Protein 6UBD (pdb70)

Solvent-accessible surface area: 11658 Å² total; per-residue (Å²): 225,187,101,151,63,84,41,28,0,111,68,76,28,3,0,2,0,4,44,69,1,0,65,88,3,71,99,37,3,4,0,8,0,24,38,27,3,44,12,91,19,118,86,0,66,85,23,32,63,0,2,6,0,7,1,9,12,149,27,21,140,110,2,47,109,40,33,111,75,5,100,134,44,152,66,54,25,41,8,0,2,2,0,6,22,5,38,49,79,31,74,51,100,3,0,74,23,88,24,119,54,0,27,72,25,0,39,75,36,0,4,54,14,2,145,121,42,4,8,0,0,0,0,5,1,25,153,10,78,85,9,84,26,0,88,91,0,66,128,66,163,28,103,88,46,6,48,0,0,2,2,2,0,14,12,30,75,45,111,12,0,61,34,0,2,66,46,2,65,101,49,15,108,57,40,0,0,0,2,17,0,0,1,0,79,34,147,98,148,88,66,23,1,93,80,42,123,56,0,55,104,8,0,28,54,0,0,56,35,0,41,90,27,144,42,0,41,0,0,0,1,0,28,28,180,62,11,42,104,33,1,48,3,37,67,135,122,44,52,23,9,111,0,0,79,18,0,42,90,2,3,38,116,101,52,106,262

Secondary structure (DSSP, 8-state):
-PPPPPSSGGG--EEEESSTTHHHHGGG-SEEE-SSSS---GGGTTSEE-EE----SSS-HHHHHHHHHHHT--S--SEEE--B-TTS-STTTS----HHHHHHHIIIIIHHHHHTTPEEE--B-TTGGG--HHHHHHTS--SS--SBEEEEEEESSHHHHHHHHHHHHHHH-S-EEEEEEEEEETTTTSEE---HHHHHHHHHHHHHHHHH-TTEEEEEEE--SSSTTTS-SB-TTSSBPHHHHHHHHHHHTT---

Sequence (257 aa):
EFAQHPLTPNGRKAGSAGDTALAFWKDHLSWWHDWTPAPSSPKGAGLVPVSMLWGGGNNGQKDAQRLQQFEHLNSTPAYVMGFNEPDCSGADVSADIDVNTGVSLWNSLIAPMGQKGAALGSPAMCRQKDESWLKQFNQQQLTKSWDFTSIHIFKSDMTGVQADIDYYWNTYQKPLWVTEFACVFDQNNFTPCTDDQNQINQWISDIVDLFEANEHVLAYAYTDGLGLGSVWPPVNSDGSLSQSGQAYLNAISKYHSSR

Foldseek 3Di:
DDDAADLQAPPAQEEAADCLCLLVQQVLHQEYEDLAQFDDDPSNPRHQYAGELAADLPQAPVNVVRVVVLVPDPDAGQEYEYYEACVDHDRVPGHVDALVSRQVCCQVRPVVSVVVHHQYEYYEHPCQLNDDRVVVNVPDDHVDDHQEYEYEEAEADVVSVVSSVCSCCVRPVHAYEDNEYAHFPCVPVGHADDDLVSLLVRLLVVLVVLVPDPRYSHYHYYQDPPRDDQCHQAHPVSHGHSNVVSNSVNSVVVVDD

Structure (mmCIF, N/CA/C/O backbone):
data_6UBD
#
_entry.id   6UBD
#
_cell.length_a   67.345
_cell.length_b   74.088
_cell.length_c   50.811
_cell.angle_alpha   90.000
_cell.angle_beta   90.000
_cell.angle_gamma   90.000
#
_symmetry.space_group_name_H-M   'P 21 21 2'
#
loop_
_entity.id
_entity.type
_entity.pdbx_description
1 polymer 'Glyco_hydro_cc domain-containing protein'
2 water water
#
loop_
_atom_site.group_PDB
_atom_site.id
_atom_site.type_symbol
_atom_site.label_atom_id
_atom_site.label_alt_id
_atom_site.label_comp_id
_atom_site.label_asym_id
_atom_site.label_entity_id
_atom_site.label_seq_id
_atom_site.pdbx_PDB_ins_code
_atom_site.Cartn_x
_atom_site.Cartn_y
_atom_site.Cartn_z
_atom_site.occupancy
_atom_site.B_iso_or_equiv
_atom_site.auth_seq_id
_atom_site.auth_comp_id
_atom_site.auth_asym_id
_atom_site.auth_atom_id
_atom_site.pdbx_PDB_model_num
ATOM 1 N N . GLU A 1 22 ? 25.296 30.861 15.945 1.00 17.46 0 GLU A N 1
ATOM 2 C CA . GLU A 1 22 ? 26.515 31.104 16.771 1.00 17.31 0 GLU A CA 1
ATOM 3 C C . GLU A 1 22 ? 26.531 30.077 17.903 1.00 12.95 0 GLU A C 1
ATOM 4 O O . GLU A 1 22 ? 25.633 30.081 18.723 1.00 13.05 0 GLU A O 1
ATOM 10 N N . PHE A 1 23 ? 27.507 29.161 17.961 1.00 14.45 1 PHE A N 1
ATOM 11 C CA . PHE A 1 23 ? 27.612 28.121 19.005 1.00 13.26 1 PHE A CA 1
ATOM 12 C C . PHE A 1 23 ? 28.092 28.718 20.334 1.00 12.54 1 PHE A C 1
ATOM 13 O O . PHE A 1 23 ? 29.045 29.520 20.375 1.00 17.00 1 PHE A O 1
ATOM 21 N N . ALA A 1 24 ? 27.467 28.271 21.420 1.00 12.43 2 ALA A N 1
ATOM 22 C CA . ALA A 1 24 ? 27.861 28.549 22.804 1.00 13.81 2 ALA A CA 1
ATOM 23 C C . ALA A 1 24 ? 29.121 27.721 23.151 1.00 17.07 2 ALA A C 1
ATOM 24 O O . ALA A 1 24 ? 29.212 26.507 22.820 1.00 17.64 2 ALA A O 1
ATOM 26 N N . GLN A 1 25 ? 30.113 28.377 23.728 1.00 14.51 3 GLN A N 1
ATOM 27 C CA . GLN A 1 25 ? 31.384 27.743 24.161 1.00 15.23 3 GLN A CA 1
ATOM 28 C C . GLN A 1 25 ? 31.148 27.097 25.519 1.00 12.58 3 GLN A C 1
ATOM 29 O O . GLN A 1 25 ? 30.305 27.562 26.288 1.00 17.73 3 GLN A O 1
ATOM 35 N N . HIS A 1 26 ? 31.882 26.035 25.798 1.00 10.02 4 HIS A N 1
ATOM 36 C CA . HIS A 1 26 ? 31.884 25.383 27.113 1.00 11.29 4 HIS A CA 1
ATOM 37 C C . HIS A 1 26 ? 32.655 26.256 28.101 1.00 9.67 4 HIS A C 1
ATOM 38 O O . HIS A 1 26 ? 33.744 26.754 27.764 1.00 12.40 4 HIS A O 1
ATOM 45 N N . PRO A 1 27 ? 32.178 26.420 29.321 1.00 10.94 5 PRO A N 1
ATOM 46 C CA . PRO A 1 27 ? 32.970 27.080 30.336 1.00 10.72 5 PRO A CA 1
ATOM 47 C C . PRO A 1 27 ? 34.192 26.180 30.641 1.00 9.72 5 PRO A C 1
ATOM 48 O O . PRO A 1 27 ? 34.099 24.957 30.640 1.00 11.54 5 PRO A O 1
ATOM 52 N N . LEU A 1 28 ? 35.337 26.772 30.928 1.00 9.29 6 LEU A N 1
ATOM 53 C CA . LEU A 1 28 ? 36.566 25.957 31.172 1.00 9.80 6 LEU A CA 1
ATOM 54 C C . LEU A 1 28 ? 36.623 25.464 32.617 1.00 8.83 6 LEU A C 1
ATOM 55 O O . LEU A 1 28 ? 37.443 24.556 32.859 1.00 12.03 6 LEU A O 1
ATOM 60 N N . THR A 1 29 ? 35.778 25.931 33.521 1.00 9.26 7 THR A N 1
ATOM 61 C CA . THR A 1 29 ? 35.461 25.202 34.771 1.00 9.72 7 THR A CA 1
ATOM 62 C C . THR A 1 29 ? 34.195 24.386 34.546 1.00 8.89 7 THR A C 1
ATOM 63 O O . THR A 1 29 ? 33.162 24.985 34.194 1.00 12.99 7 THR A O 1
ATOM 67 N N . PRO A 1 30 ? 34.185 23.030 34.685 1.00 8.11 8 PRO A N 1
ATOM 68 C CA . PRO A 1 30 ? 32.948 22.277 34.473 1.00 9.47 8 PRO A CA 1
ATOM 69 C C . PRO A 1 30 ? 31.894 22.664 35.512 1.00 9.25 8 PRO A C 1
ATOM 70 O O . PRO A 1 30 ? 32.110 22.609 36.742 1.00 9.81 8 PRO A O 1
ATOM 74 N N . ASN A 1 31 ? 30.687 22.951 35.012 1.00 9.38 9 ASN A N 1
ATOM 75 C CA . ASN A 1 31 ? 29.455 23.201 35.792 1.00 10.39 9 ASN A CA 1
ATOM 76 C C . ASN A 1 31 ? 29.723 23.880 37.159 1.00 10.63 9 ASN A C 1
ATOM 77 O O . ASN A 1 31 ? 29.261 23.368 38.206 1.00 11.86 9 ASN A O 1
ATOM 82 N N . GLY A 1 32 ? 30.437 24.999 37.175 1.00 10.06 10 GLY A N 1
ATOM 83 C CA . GLY A 1 32 ? 30.571 25.851 38.366 1.00 9.91 10 GLY A CA 1
ATOM 84 C C . GLY A 1 32 ? 31.462 25.326 39.478 1.00 9.97 10 GLY A C 1
ATOM 85 O O . GLY A 1 32 ? 31.467 25.980 40.557 1.00 12.23 10 GLY A O 1
ATOM 86 N N . ARG A 1 33 ? 32.200 24.226 39.309 1.00 9.55 11 ARG A N 1
ATOM 87 C CA . ARG A 1 33 ? 33.074 23.718 40.405 1.00 8.85 11 ARG A CA 1
ATOM 88 C C . ARG A 1 33 ? 34.392 23.262 39.803 1.00 7.82 11 ARG A C 1
ATOM 89 O O . ARG A 1 33 ? 34.374 22.473 38.814 1.00 7.72 11 ARG A O 1
ATOM 97 N N . LYS A 1 34 ? 35.511 23.596 40.421 1.00 7.99 12 LYS A N 1
ATOM 98 C CA . LYS A 1 34 ? 36.834 23.089 40.034 1.00 7.53 12 LYS A CA 1
ATOM 99 C C . LYS A 1 34 ? 36.957 21.596 40.327 1.00 8.03 12 LYS A C 1
ATOM 100 O O . LYS A 1 34 ? 37.725 20.920 39.636 1.00 8.15 12 LYS A O 1
ATOM 106 N N . ALA A 1 35 ? 36.361 21.095 41.435 1.00 7.98 13 ALA A N 1
ATOM 107 C CA . ALA A 1 35 ? 36.751 19.762 41.964 1.00 8.73 13 ALA A CA 1
ATOM 108 C C . ALA A 1 35 ? 36.272 18.588 41.088 1.00 7.10 13 ALA A C 1
ATOM 109 O O . ALA A 1 35 ? 35.071 18.486 40.790 1.00 8.78 13 ALA A O 1
ATOM 111 N N . GLY A 1 36 ? 37.201 17.656 40.869 1.00 7.36 14 GLY A N 1
ATOM 112 C CA . GLY A 1 36 ? 36.903 16.412 40.151 1.00 7.63 14 GLY A CA 1
ATOM 113 C C . GLY A 1 36 ? 37.660 15.201 40.683 1.00 6.75 14 GLY A C 1
ATOM 114 O O . GLY A 1 36 ? 38.343 15.311 41.738 1.00 7.50 14 GLY A O 1
ATOM 115 N N . SER A 1 37 ? 37.529 14.042 40.050 1.00 7.91 15 SER A N 1
ATOM 116 C CA . SER A 1 37 ? 38.196 12.775 40.383 1.00 8.80 15 SER A CA 1
ATOM 117 C C . SER A 1 37 ? 38.918 12.244 39.137 1.00 8.20 15 SER A C 1
ATOM 118 O O . SER A 1 37 ? 38.346 12.314 38.023 1.00 9.11 15 SER A O 1
ATOM 121 N N . ALA A 1 38 ? 40.103 11.714 39.316 1.00 8.30 16 ALA A N 1
ATOM 122 C CA . ALA A 1 38 ? 40.903 10.943 38.360 1.00 7.40 16 ALA A CA 1
ATOM 123 C C . ALA A 1 38 ? 40.845 9.483 38.718 1.00 7.75 16 ALA A C 1
ATOM 124 O O . ALA A 1 38 ? 41.488 9.089 39.734 1.00 8.76 16 ALA A O 1
ATOM 126 N N . GLY A 1 39 ? 39.965 8.697 38.082 1.00 7.93 17 GLY A N 1
ATOM 127 C CA . GLY A 1 39 ? 39.556 7.345 38.521 1.00 8.45 17 GLY A CA 1
ATOM 128 C C . GLY A 1 39 ? 38.196 7.378 39.257 1.00 7.79 17 GLY A C 1
ATOM 129 O O . GLY A 1 39 ? 37.602 8.469 39.372 1.00 7.85 17 GLY A O 1
ATOM 130 N N . ASP A 1 40 ? 37.712 6.202 39.642 1.00 7.17 18 ASP A N 1
ATOM 131 C CA . ASP A 1 40 ? 36.349 6.094 40.178 1.00 8.70 18 ASP A CA 1
ATOM 132 C C . ASP A 1 40 ? 36.274 5.320 41.505 1.00 8.82 18 ASP A C 1
ATOM 133 O O . ASP A 1 40 ? 35.172 5.095 41.968 1.00 9.18 18 ASP A O 1
ATOM 138 N N . THR A 1 41 ? 37.388 4.919 42.101 1.00 9.48 19 THR A N 1
ATOM 139 C CA . THR A 1 41 ? 37.243 4.097 43.345 1.00 10.40 19 THR A CA 1
ATOM 140 C C . THR A 1 41 ? 36.512 4.835 44.498 1.00 9.97 19 THR A C 1
ATOM 141 O O . THR A 1 41 ? 35.759 4.150 45.205 1.00 8.82 19 THR A O 1
ATOM 145 N N . ALA A 1 42 ? 36.690 6.160 44.586 1.00 9.18 20 ALA A N 1
ATOM 146 C CA . ALA A 1 42 ? 36.097 6.959 45.703 1.00 9.44 20 ALA A CA 1
ATOM 147 C C . ALA A 1 42 ? 34.936 7.814 45.194 1.00 8.80 20 ALA A C 1
ATOM 148 O O . ALA A 1 42 ? 34.414 8.658 45.923 1.00 8.69 20 ALA A O 1
ATOM 150 N N . LEU A 1 43 ? 34.508 7.608 43.936 1.00 8.98 21 LEU A N 1
ATOM 151 C CA . LEU A 1 43 ? 33.552 8.535 43.299 1.00 9.36 21 LEU A CA 1
ATOM 152 C C . LEU A 1 43 ? 32.212 8.593 44.042 1.00 9.49 21 LEU A C 1
ATOM 153 O O . LEU A 1 43 ? 31.632 9.696 44.091 1.00 10.85 21 LEU A O 1
ATOM 158 N N . ALA A 1 44 ? 31.716 7.463 44.557 1.00 9.47 22 ALA A N 1
ATOM 159 C CA . ALA A 1 44 ? 30.421 7.491 45.278 1.00 10.35 22 ALA A CA 1
ATOM 160 C C . ALA A 1 44 ? 30.525 8.415 46.491 1.00 9.72 22 ALA A C 1
ATOM 161 O O . ALA A 1 44 ? 29.547 9.130 46.837 1.00 12.71 22 ALA A O 1
ATOM 163 N N . PHE A 1 45 ? 31.617 8.373 47.216 1.00 7.98 23 PHE A N 1
ATOM 164 C CA . PHE A 1 45 ? 31.788 9.154 48.472 1.00 8.55 23 PHE A CA 1
ATOM 165 C C . PHE A 1 45 ? 31.929 10.661 48.154 1.00 8.43 23 PHE A C 1
ATOM 166 O O . PHE A 1 45 ? 31.458 11.498 48.956 1.00 10.71 23 PHE A O 1
ATOM 174 N N . TRP A 1 46 ? 32.533 11.014 47.008 1.00 8.55 24 TRP A N 1
ATOM 175 C CA . TRP A 1 46 ? 32.862 12.425 46.719 1.00 7.59 24 TRP A CA 1
ATOM 176 C C . TRP A 1 46 ? 31.788 13.153 45.854 1.00 7.12 24 TRP A C 1
ATOM 177 O O . TRP A 1 46 ? 31.806 14.395 45.797 1.00 8.30 24 TRP A O 1
ATOM 188 N N . LYS A 1 47 ? 30.907 12.382 45.154 1.00 8.76 25 LYS A N 1
ATOM 189 C CA . LYS A 1 47 ? 30.068 12.853 44.051 1.00 10.30 25 LYS A CA 1
ATOM 190 C C . LYS A 1 47 ? 29.394 14.219 44.291 1.00 9.25 25 LYS A C 1
ATOM 191 O O . LYS A 1 47 ? 29.330 15.084 43.391 1.00 9.48 25 LYS A O 1
ATOM 197 N N . ASP A 1 48 ? 28.784 14.345 45.474 1.00 8.72 26 ASP A N 1
ATOM 198 C CA . ASP A 1 48 ? 27.910 15.527 45.729 1.00 9.63 26 ASP A CA 1
ATOM 199 C C . ASP A 1 48 ? 28.715 16.851 45.812 1.00 8.61 26 ASP A C 1
ATOM 200 O O . ASP A 1 48 ? 28.128 17.921 45.713 1.00 9.49 26 ASP A O 1
ATOM 205 N N . HIS A 1 49 ? 30.039 16.774 45.875 1.00 9.04 27 HIS A N 1
ATOM 206 C CA . HIS A 1 49 ? 30.909 17.983 45.980 1.00 8.49 27 HIS A CA 1
ATOM 207 C C . HIS A 1 49 ? 31.774 18.167 44.723 1.00 8.33 27 HIS A C 1
ATOM 208 O O . HIS A 1 49 ? 32.614 19.113 44.700 1.00 11.37 27 HIS A O 1
ATOM 215 N N . LEU A 1 50 ? 31.629 17.277 43.728 1.00 8.58 28 LEU A N 1
ATOM 216 C CA . LEU A 1 50 ? 32.366 17.346 42.449 1.00 8.08 28 LEU A CA 1
ATOM 217 C C . LEU A 1 50 ? 31.503 17.953 41.386 1.00 7.80 28 LEU A C 1
ATOM 218 O O . LEU A 1 50 ? 30.237 17.913 41.470 1.00 8.42 28 LEU A O 1
ATOM 223 N N . SER A 1 51 ? 32.136 18.354 40.267 1.00 8.41 29 SER A N 1
ATOM 224 C CA . SER A 1 51 ? 31.394 18.625 38.999 1.00 7.41 29 SER A CA 1
ATOM 225 C C . SER A 1 51 ? 31.728 17.595 37.898 1.00 7.33 29 SER A C 1
ATOM 226 O O . SER A 1 51 ? 30.947 17.523 36.897 1.00 7.49 29 SER A O 1
ATOM 229 N N . TRP A 1 52 ? 32.876 16.927 37.965 1.00 8.51 30 TRP A N 1
ATOM 230 C CA . TRP A 1 52 ? 33.405 16.184 36.801 1.00 8.05 30 TRP A CA 1
ATOM 231 C C . TRP A 1 52 ? 34.255 15.025 37.193 1.00 7.61 30 TRP A C 1
ATOM 232 O O . TRP A 1 52 ? 34.767 14.961 38.365 1.00 8.65 30 TRP A O 1
ATOM 243 N N . TRP A 1 53 ? 34.531 14.078 36.326 1.00 7.05 31 TRP A N 1
ATOM 244 C CA . TRP A 1 53 ? 35.582 13.034 36.526 1.00 7.86 31 TRP A CA 1
ATOM 245 C C . TRP A 1 53 ? 36.146 12.575 35.179 1.00 7.86 31 TRP A C 1
ATOM 246 O O . TRP A 1 53 ? 35.470 12.763 34.138 1.00 8.46 31 TRP A O 1
ATOM 257 N N . HIS A 1 54 ? 37.284 11.944 35.211 1.00 7.27 32 HIS A N 1
ATOM 258 C CA . HIS A 1 54 ? 37.829 11.173 34.086 1.00 7.14 32 HIS A CA 1
ATOM 259 C C . HIS A 1 54 ? 38.307 9.809 34.561 1.00 6.79 32 HIS A C 1
ATOM 260 O O . HIS A 1 54 ? 38.461 9.640 35.793 1.00 7.68 32 HIS A O 1
ATOM 267 N N . ASP A 1 55 ? 38.548 8.859 33.669 1.00 7.66 33 ASP A N 1
ATOM 268 C CA . ASP A 1 55 ? 39.078 7.529 34.030 1.00 7.86 33 ASP A CA 1
ATOM 269 C C . ASP A 1 55 ? 40.083 7.058 32.982 1.00 8.70 33 ASP A C 1
ATOM 270 O O . ASP A 1 55 ? 40.255 5.855 32.868 1.00 8.98 33 ASP A O 1
ATOM 275 N N . TRP A 1 56 ? 40.783 8.004 32.358 1.00 7.69 34 TRP A N 1
ATOM 276 C CA . TRP A 1 56 ? 41.803 7.702 31.318 1.00 7.90 34 TRP A CA 1
ATOM 277 C C . TRP A 1 56 ? 41.221 7.050 30.031 1.00 8.91 34 TRP A C 1
ATOM 278 O O . TRP A 1 56 ? 42.015 6.713 29.140 1.00 7.96 34 TRP A O 1
ATOM 289 N N . THR A 1 57 ? 39.904 6.832 29.948 1.00 9.04 35 THR A N 1
ATOM 290 C CA . THR A 1 57 ? 39.267 6.185 28.774 1.00 9.34 35 THR A CA 1
ATOM 291 C C . THR A 1 57 ? 38.512 7.192 27.904 1.00 7.40 35 THR A C 1
ATOM 292 O O . THR A 1 57 ? 38.288 8.343 28.272 1.00 7.89 35 THR A O 1
ATOM 296 N N . PRO A 1 58 ? 38.124 6.816 26.654 1.00 7.37 36 PRO A N 1
ATOM 297 C CA . PRO A 1 58 ? 37.328 7.691 25.789 1.00 8.79 36 PRO A CA 1
ATOM 298 C C . PRO A 1 58 ? 35.929 8.050 26.292 1.00 7.97 36 PRO A C 1
ATOM 299 O O . PRO A 1 58 ? 35.368 9.016 25.796 1.00 8.63 36 PRO A O 1
ATOM 303 N N . ALA A 1 59 ? 35.400 7.242 27.231 1.00 8.39 37 ALA A N 1
ATOM 304 C CA . ALA A 1 59 ? 33.988 7.356 27.660 1.00 8.02 37 ALA A CA 1
ATOM 305 C C . ALA A 1 59 ? 33.862 6.929 29.125 1.00 7.45 37 ALA A C 1
ATOM 306 O O . ALA A 1 59 ? 33.451 5.803 29.421 1.00 9.06 37 ALA A O 1
ATOM 308 N N . PRO A 1 60 ? 34.186 7.798 30.116 1.00 8.82 38 PRO A N 1
ATOM 309 C CA . PRO A 1 60 ? 34.077 7.420 31.526 1.00 8.32 38 PRO A CA 1
ATOM 310 C C . PRO A 1 60 ? 32.659 6.924 31.795 1.00 10.21 38 PRO A C 1
ATOM 311 O O . PRO A 1 60 ? 31.732 7.636 31.494 1.00 12.64 38 PRO A O 1
ATOM 315 N N . SER A 1 61 ? 32.538 5.705 32.362 1.00 15.97 39 SER A N 1
ATOM 316 C CA . SER A 1 61 ? 31.136 5.186 32.485 1.00 24.44 39 SER A CA 1
ATOM 317 C C . SER A 1 61 ? 30.823 4.545 33.832 1.00 22.07 39 SER A C 1
ATOM 318 O O . SER A 1 61 ? 29.721 3.891 33.919 1.00 21.97 39 SER A O 1
ATOM 321 N N . SER A 1 62 ? 31.624 4.745 34.882 1.00 11.94 40 SER A N 1
ATOM 322 C CA . SER A 1 62 ? 31.182 4.237 36.212 1.00 11.55 40 SER A CA 1
ATOM 323 C C . SER A 1 62 ? 29.775 4.765 36.517 1.00 10.66 40 SER A C 1
ATOM 324 O O . SER A 1 62 ? 29.535 5.985 36.433 1.00 10.78 40 SER A O 1
ATOM 327 N N . PRO A 1 63 ? 28.841 3.916 36.969 1.00 11.51 41 PRO A N 1
ATOM 328 C CA . PRO A 1 63 ? 27.532 4.416 37.373 1.00 11.98 41 PRO A CA 1
ATOM 329 C C . PRO A 1 63 ? 27.592 5.329 38.601 1.00 9.91 41 PRO A C 1
ATOM 330 O O . PRO A 1 63 ? 26.643 6.084 38.822 1.00 12.71 41 PRO A O 1
ATOM 334 N N . LYS A 1 64 ? 28.688 5.319 39.353 1.00 9.72 42 LYS A N 1
ATOM 335 C CA . LYS A 1 64 ? 28.890 6.213 40.509 1.00 10.73 42 LYS A CA 1
ATOM 336 C C . LYS A 1 64 ? 28.966 7.692 40.091 1.00 9.46 42 LYS A C 1
ATOM 337 O O . LYS A 1 64 ? 28.723 8.582 40.877 1.00 11.64 42 LYS A O 1
ATOM 343 N N . GLY A 1 65 ? 29.311 7.955 38.826 1.00 9.83 43 GLY A N 1
ATOM 344 C CA . GLY A 1 65 ? 29.476 9.334 38.301 1.00 10.28 43 GLY A CA 1
ATOM 345 C C . GLY A 1 65 ? 28.207 9.961 37.721 1.00 10.00 43 GLY A C 1
ATOM 346 O O . GLY A 1 65 ? 28.266 11.086 37.207 1.00 10.63 43 GLY A O 1
ATOM 347 N N . ALA A 1 66 ? 27.089 9.242 37.662 1.00 11.97 44 ALA A N 1
ATOM 348 C CA . ALA A 1 66 ? 25.891 9.637 36.890 1.00 12.83 44 ALA A CA 1
ATOM 349 C C . ALA A 1 66 ? 25.509 11.071 37.263 1.00 12.14 44 ALA A C 1
ATOM 350 O O . ALA A 1 66 ? 25.213 11.324 38.410 1.00 16.54 44 ALA A O 1
ATOM 352 N N . GLY A 1 67 ? 25.439 11.954 36.284 1.00 10.18 45 GLY A N 1
ATOM 353 C CA . GLY A 1 67 ? 25.097 13.372 36.507 1.00 10.69 45 GLY A CA 1
ATOM 354 C C . GLY A 1 67 ? 26.290 14.293 36.457 1.00 9.08 45 GLY A C 1
ATOM 355 O O . GLY A 1 67 ? 26.119 15.497 36.134 1.00 9.36 45 GLY A O 1
ATOM 356 N N . LEU A 1 68 ? 27.472 13.787 36.796 1.00 9.47 46 LEU A N 1
ATOM 357 C CA . LEU A 1 68 ? 28.693 14.629 36.691 1.00 8.29 46 LEU A CA 1
ATOM 358 C C . LEU A 1 68 ? 29.079 14.743 35.201 1.00 8.69 46 LEU A C 1
ATOM 359 O O . LEU A 1 68 ? 28.616 13.966 34.331 1.00 9.60 46 LEU A O 1
ATOM 364 N N . VAL A 1 69 ? 29.954 15.692 34.881 1.00 8.48 47 VAL A N 1
ATOM 365 C CA . VAL A 1 69 ? 30.534 15.840 33.518 1.00 8.04 47 VAL A CA 1
ATOM 366 C C . VAL A 1 69 ? 31.586 14.763 33.276 1.00 6.92 47 VAL A C 1
ATOM 367 O O . VAL A 1 69 ? 32.591 14.741 34.024 1.00 8.05 47 VAL A O 1
ATOM 371 N N . PRO A 1 70 ? 31.378 13.811 32.360 1.00 7.03 48 PRO A N 1
ATOM 372 C CA . PRO A 1 70 ? 32.386 12.804 32.067 1.00 7.20 48 PRO A CA 1
ATOM 373 C C . PRO A 1 70 ? 33.389 13.258 31.005 1.00 7.92 48 PRO A C 1
ATOM 374 O O . PRO A 1 70 ? 33.017 13.436 29.837 1.00 11.17 48 PRO A O 1
ATOM 378 N N . VAL A 1 71 ? 34.614 13.509 31.394 1.00 7.37 49 VAL A N 1
ATOM 379 C CA . VAL A 1 71 ? 35.607 14.110 30.497 1.00 7.40 49 VAL A CA 1
ATOM 380 C C . VAL A 1 71 ? 36.340 12.965 29.766 1.00 6.77 49 VAL A C 1
ATOM 381 O O . VAL A 1 71 ? 36.890 12.026 30.377 1.00 7.91 49 VAL A O 1
ATOM 385 N N . SER A 1 72 ? 36.354 13.036 28.408 1.00 7.34 50 SER A N 1
ATOM 386 C CA . SER A 1 72 ? 36.968 12.003 27.550 1.00 7.64 50 SER A CA 1
ATOM 387 C C . SER A 1 72 ? 38.494 12.162 27.503 1.00 7.79 50 SER A C 1
ATOM 388 O O . SER A 1 72 ? 38.994 13.287 27.662 1.00 7.77 50 SER A O 1
ATOM 391 N N . MET A 1 73 ? 39.178 11.075 27.219 1.00 7.60 51 MET A N 1
ATOM 392 C CA . MET A 1 73 ? 40.646 11.107 26.966 1.00 8.00 51 MET A CA 1
ATOM 393 C C . MET A 1 73 ? 40.968 10.228 25.752 1.00 8.96 51 MET A C 1
ATOM 394 O O . MET A 1 73 ? 40.396 9.149 25.638 1.00 9.26 51 MET A O 1
ATOM 399 N N . LEU A 1 74 ? 41.931 10.659 24.934 1.00 7.15 52 LEU A N 1
ATOM 400 C CA . LEU A 1 74 ? 42.701 9.716 24.070 1.00 8.75 52 LEU A CA 1
ATOM 401 C C . LEU A 1 74 ? 44.080 9.480 24.736 1.00 7.98 52 LEU A C 1
ATOM 402 O O . LEU A 1 74 ? 44.918 10.351 24.723 1.00 8.33 52 LEU A O 1
ATOM 407 N N . TRP A 1 75 ? 44.249 8.317 25.363 1.00 7.33 53 TRP A N 1
ATOM 408 C CA . TRP A 1 75 ? 45.392 8.075 26.238 1.00 7.93 53 TRP A CA 1
ATOM 409 C C . TRP A 1 75 ? 46.724 8.073 25.456 1.00 7.37 53 TRP A C 1
ATOM 410 O O . TRP A 1 75 ? 47.748 8.632 25.958 1.00 7.49 53 TRP A O 1
ATOM 421 N N . GLY A 1 76 ? 46.767 7.380 24.310 1.00 7.65 54 GLY A N 1
ATOM 422 C CA . GLY A 1 76 ? 48.009 7.235 23.566 1.00 7.35 54 GLY A CA 1
ATOM 423 C C . GLY A 1 76 ? 47.772 6.887 22.119 1.00 7.10 54 GLY A C 1
ATOM 424 O O . GLY A 1 76 ? 46.705 7.162 21.552 1.00 8.21 54 GLY A O 1
ATOM 425 N N . GLY A 1 77 ? 48.809 6.246 21.511 1.00 8.00 55 GLY A N 1
ATOM 426 C CA . GLY A 1 77 ? 48.797 5.861 20.091 1.00 9.31 55 GLY A CA 1
ATOM 427 C C . GLY A 1 77 ? 48.521 4.399 19.806 1.00 9.06 55 GLY A C 1
ATOM 428 O O . GLY A 1 77 ? 48.588 4.046 18.620 1.00 10.92 55 GLY A O 1
ATOM 429 N N . GLY A 1 78 ? 48.199 3.597 20.812 1.00 8.73 56 GLY A N 1
ATOM 430 C CA . GLY A 1 78 ? 47.778 2.223 20.600 1.00 8.86 56 GLY A CA 1
ATOM 431 C C . GLY A 1 78 ? 48.901 1.241 20.273 1.00 8.92 56 GLY A C 1
ATOM 432 O O . GLY A 1 78 ? 48.571 0.096 19.955 1.00 9.27 56 GLY A O 1
ATOM 433 N N . ASN A 1 79 ? 50.158 1.576 20.528 1.00 9.52 57 ASN A N 1
ATOM 434 C CA . ASN A 1 79 ? 51.312 0.660 20.340 1.00 9.52 57 ASN A CA 1
ATOM 435 C C . ASN A 1 79 ? 52.129 0.485 21.619 1.00 8.89 57 ASN A C 1
ATOM 436 O O . ASN A 1 79 ? 53.250 -0.041 21.539 1.00 9.66 57 ASN A O 1
ATOM 441 N N . ASN A 1 80 ? 51.639 0.946 22.778 1.00 8.57 58 ASN A N 1
ATOM 442 C CA . ASN A 1 80 ? 52.341 0.772 24.079 1.00 8.29 58 ASN A CA 1
ATOM 443 C C . ASN A 1 80 ? 51.408 0.176 25.120 1.00 8.56 58 ASN A C 1
ATOM 444 O O . ASN A 1 80 ? 51.452 0.619 26.289 1.00 9.85 58 ASN A O 1
ATOM 449 N N . GLY A 1 81 ? 50.666 -0.852 24.798 1.00 8.70 59 GLY A N 1
ATOM 450 C CA . GLY A 1 81 ? 49.957 -1.651 25.802 1.00 8.64 59 GLY A CA 1
ATOM 451 C C . GLY A 1 81 ? 48.601 -2.209 25.353 1.00 7.33 59 GLY A C 1
ATOM 452 O O . GLY A 1 81 ? 47.983 -1.691 24.418 1.00 7.86 59 GLY A O 1
ATOM 453 N N . GLN A 1 82 ? 48.189 -3.294 26.028 1.00 8.41 60 GLN A N 1
ATOM 454 C CA . GLN A 1 82 ? 46.852 -3.912 25.747 1.00 8.91 60 GLN A CA 1
ATOM 455 C C . GLN A 1 82 ? 45.741 -2.873 25.830 1.00 8.32 60 GLN A C 1
ATOM 456 O O . GLN A 1 82 ? 44.871 -2.785 24.935 1.00 9.14 60 GLN A O 1
ATOM 462 N N . LYS A 1 83 ? 45.663 -2.190 26.972 1.00 7.87 61 LYS A N 1
ATOM 463 C CA . LYS A 1 83 ? 44.605 -1.159 27.188 1.00 8.94 61 LYS A CA 1
ATOM 464 C C . LYS A 1 83 ? 44.808 0.032 26.250 1.00 8.94 61 LYS A C 1
ATOM 465 O O . LYS A 1 83 ? 43.813 0.619 25.760 1.00 8.97 61 LYS A O 1
ATOM 471 N N . ASP A 1 84 ? 46.058 0.392 25.943 1.00 8.71 62 ASP A N 1
ATOM 472 C CA . ASP A 1 84 ? 46.346 1.498 24.968 1.00 8.25 62 ASP A CA 1
ATOM 473 C C . ASP A 1 84 ? 45.629 1.184 23.639 1.00 7.23 62 ASP A C 1
ATOM 474 O O . ASP A 1 84 ? 44.896 2.027 23.100 1.00 8.02 62 ASP A O 1
ATOM 479 N N . ALA A 1 85 ? 45.890 -0.025 23.115 1.00 8.56 63 ALA A N 1
ATOM 480 C CA . ALA A 1 85 ? 45.253 -0.410 21.840 1.00 9.37 63 ALA A CA 1
ATOM 481 C C . ALA A 1 85 ? 43.712 -0.445 21.925 1.00 8.52 63 ALA A C 1
ATOM 482 O O . ALA A 1 85 ? 43.026 0.012 21.006 1.00 8.82 63 ALA A O 1
ATOM 484 N N . GLN A 1 86 ? 43.171 -0.970 23.006 1.00 8.60 64 GLN A N 1
ATOM 485 C CA . GLN A 1 86 ? 41.684 -1.026 23.194 1.00 8.40 64 GLN A CA 1
ATOM 486 C C . GLN A 1 86 ? 41.124 0.419 23.201 1.00 8.27 64 GLN A C 1
ATOM 487 O O . GLN A 1 86 ? 40.090 0.703 22.575 1.00 9.98 64 GLN A O 1
ATOM 493 N N . ARG A 1 87 ? 41.792 1.327 23.912 1.00 8.44 65 ARG A N 1
ATOM 494 C CA . ARG A 1 87 ? 41.307 2.734 24.037 1.00 8.72 65 ARG A CA 1
ATOM 495 C C . ARG A 1 87 ? 41.395 3.461 22.714 1.00 8.62 65 ARG A C 1
ATOM 496 O O . ARG A 1 87 ? 40.492 4.246 22.387 1.00 9.01 65 ARG A O 1
ATOM 504 N N . LEU A 1 88 ? 42.461 3.234 21.948 1.00 9.47 66 LEU A N 1
ATOM 505 C CA . LEU A 1 88 ? 42.484 3.888 20.612 1.00 8.28 66 LEU A CA 1
ATOM 506 C C . LEU A 1 88 ? 41.282 3.417 19.745 1.00 9.06 66 LEU A C 1
ATOM 507 O O . LEU A 1 88 ? 40.640 4.251 19.073 1.00 9.18 66 LEU A O 1
ATOM 512 N N . GLN A 1 89 ? 41.047 2.103 19.693 1.00 9.11 67 GLN A N 1
ATOM 513 C CA . GLN A 1 89 ? 39.923 1.556 18.907 1.00 10.88 67 GLN A CA 1
ATOM 514 C C . GLN A 1 89 ? 38.602 2.163 19.412 1.00 11.40 67 GLN A C 1
ATOM 515 O O . GLN A 1 89 ? 37.785 2.598 18.558 1.00 12.24 67 GLN A O 1
ATOM 521 N N . GLN A 1 90 ? 38.362 2.203 20.738 1.00 9.86 68 GLN A N 1
ATOM 522 C CA . GLN A 1 90 ? 37.118 2.799 21.297 1.00 11.36 68 GLN A CA 1
ATOM 523 C C . GLN A 1 90 ? 36.999 4.276 20.905 1.00 11.22 68 GLN A C 1
ATOM 524 O O . GLN A 1 90 ? 35.908 4.698 20.540 1.00 13.06 68 GLN A O 1
ATOM 530 N N . PHE A 1 91 ? 38.090 5.046 20.930 1.00 8.77 69 PHE A N 1
ATOM 531 C CA . PHE A 1 91 ? 38.086 6.494 20.543 1.00 8.95 69 PHE A CA 1
ATOM 532 C C . PHE A 1 91 ? 37.706 6.665 19.072 1.00 9.13 69 PHE A C 1
ATOM 533 O O . PHE A 1 91 ? 36.852 7.537 18.764 1.00 11.28 69 PHE A O 1
ATOM 541 N N . GLU A 1 92 ? 38.276 5.826 18.211 1.00 9.61 70 GLU A N 1
ATOM 542 C CA . GLU A 1 92 ? 37.940 5.834 16.786 1.00 12.02 70 GLU A CA 1
ATOM 543 C C . GLU A 1 92 ? 36.452 5.522 16.542 1.00 13.19 70 GLU A C 1
ATOM 544 O O . GLU A 1 92 ? 35.908 6.018 15.499 1.00 17.90 70 GLU A O 1
ATOM 550 N N . HIS A 1 93 ? 35.818 4.702 17.407 1.00 14.50 71 HIS A N 1
ATOM 551 C CA . HIS A 1 93 ? 34.412 4.246 17.235 1.00 17.30 71 HIS A CA 1
ATOM 552 C C . HIS A 1 93 ? 33.420 5.182 17.955 1.00 15.44 71 HIS A C 1
ATOM 553 O O . HIS A 1 93 ? 32.213 4.889 17.861 1.00 17.92 71 HIS A O 1
ATOM 560 N N . LEU A 1 94 ? 33.857 6.278 18.581 1.00 14.54 72 LEU A N 1
ATOM 561 C CA . LEU A 1 94 ? 32.882 7.143 19.310 1.00 14.80 72 LEU A CA 1
ATOM 562 C C . LEU A 1 94 ? 31.793 7.611 18.340 1.00 16.53 72 LEU A C 1
ATOM 563 O O . LEU A 1 94 ? 32.112 8.039 17.228 1.00 17.35 72 LEU A O 1
ATOM 568 N N . ASN A 1 95 ? 30.524 7.506 18.720 1.00 15.42 73 ASN A N 1
ATOM 569 C CA . ASN A 1 95 ? 29.466 7.871 17.772 1.00 20.86 73 ASN A CA 1
ATOM 570 C C . ASN A 1 95 ? 29.070 9.317 18.053 1.00 20.45 73 ASN A C 1
ATOM 571 O O . ASN A 1 95 ? 28.042 9.680 17.554 1.00 14.94 73 ASN A O 1
ATOM 576 N N . SER A 1 96 ? 29.881 10.113 18.745 1.00 17.24 74 SER A N 1
ATOM 577 C CA . SER A 1 96 ? 29.382 11.321 19.435 1.00 13.43 74 SER A CA 1
ATOM 578 C C . SER A 1 96 ? 30.518 12.267 19.741 1.00 13.00 74 SER A C 1
ATOM 579 O O . SER A 1 96 ? 31.656 11.814 19.910 1.00 23.44 74 SER A O 1
ATOM 582 N N . THR A 1 97 ? 30.165 13.504 20.078 1.00 10.34 75 THR A N 1
ATOM 583 C CA . THR A 1 97 ? 31.117 14.543 20.460 1.00 9.22 75 THR A CA 1
ATOM 584 C C . THR A 1 97 ? 31.000 14.835 21.955 1.00 8.76 75 THR A C 1
ATOM 585 O O . THR A 1 97 ? 29.937 15.258 22.416 1.00 10.68 75 THR A O 1
ATOM 589 N N . PRO A 1 98 ? 32.068 14.642 22.792 1.00 8.69 76 PRO A N 1
ATOM 590 C CA . PRO A 1 98 ? 32.045 15.005 24.194 1.00 10.35 76 PRO A CA 1
ATOM 591 C C . PRO A 1 98 ? 32.085 16.530 24.348 1.00 10.45 76 PRO A C 1
ATOM 592 O O . PRO A 1 98 ? 32.523 17.260 23.451 1.00 11.05 76 PRO A O 1
ATOM 596 N N . ALA A 1 99 ? 31.671 16.998 25.538 1.00 9.62 77 ALA A N 1
ATOM 597 C CA . ALA A 1 99 ? 31.848 18.422 25.884 1.00 9.32 77 ALA A CA 1
ATOM 598 C C . ALA A 1 99 ? 33.340 18.754 26.111 1.00 10.19 77 ALA A C 1
ATOM 599 O O . ALA A 1 99 ? 33.751 19.879 25.746 1.00 8.82 77 ALA A O 1
ATOM 601 N N . TYR A 1 100 ? 34.129 17.810 26.672 1.00 9.30 78 TYR A N 1
ATOM 602 C CA . TYR A 1 100 ? 35.544 18.050 27.000 1.00 8.72 78 TYR A CA 1
ATOM 603 C C . TYR A 1 100 ? 36.354 16.805 26.612 1.00 7.80 78 TYR A C 1
ATOM 604 O O . TYR A 1 100 ? 35.932 15.687 26.966 1.00 7.90 78 TYR A O 1
ATOM 613 N N . VAL A 1 101 ? 37.518 17.016 25.960 1.00 7.62 79 VAL A N 1
ATOM 614 C CA . VAL A 1 101 ? 38.393 15.879 25.581 1.00 8.26 79 VAL A CA 1
ATOM 615 C C . VAL A 1 101 ? 39.835 16.273 25.884 1.00 7.11 79 VAL A C 1
ATOM 616 O O . VAL A 1 101 ? 40.269 17.356 25.444 1.00 9.43 79 VAL A O 1
ATOM 620 N N . MET A 1 102 ? 40.552 15.368 26.543 1.00 7.11 80 MET A N 1
ATOM 621 C CA . MET A 1 102 ? 41.971 15.554 26.824 1.00 7.46 80 MET A CA 1
ATOM 622 C C . MET A 1 102 ? 42.844 14.699 25.879 1.00 8.31 80 MET A C 1
ATOM 623 O O . MET A 1 102 ? 42.508 13.518 25.595 1.00 8.61 80 MET A O 1
ATOM 628 N N . GLY A 1 103 ? 44.043 15.219 25.574 1.00 6.72 81 GLY A N 1
ATOM 629 C CA . GLY A 1 103 ? 45.053 14.455 24.849 1.00 8.18 81 GLY A CA 1
ATOM 630 C C . GLY A 1 103 ? 45.903 13.530 25.707 1.00 7.23 81 GLY A C 1
ATOM 631 O O . GLY A 1 103 ? 45.488 13.141 26.862 1.00 8.80 81 GLY A O 1
ATOM 632 N N . PHE A 1 104 ? 47.054 13.146 25.183 1.00 7.97 82 PHE A N 1
ATOM 633 C CA . PHE A 1 104 ? 47.787 11.941 25.617 1.00 7.95 82 PHE A CA 1
ATOM 634 C C . PHE A 1 104 ? 48.218 12.032 27.106 1.00 7.40 82 PHE A C 1
ATOM 635 O O . PHE A 1 104 ? 48.621 13.108 27.565 1.00 7.51 82 PHE A O 1
ATOM 643 N N . ASN A 1 105 ? 48.238 10.830 27.709 1.00 7.32 83 ASN A N 1
ATOM 644 C CA . ASN A 1 105 ? 48.690 10.726 29.129 1.00 7.81 83 ASN A CA 1
ATOM 645 C C . ASN A 1 105 ? 50.202 10.452 29.209 1.00 8.74 83 ASN A C 1
ATOM 646 O O . ASN A 1 105 ? 50.581 9.298 29.017 1.00 8.21 83 ASN A O 1
ATOM 651 N N . GLU A 1 106 ? 50.989 11.482 29.511 1.00 8.69 84 GLU A N 1
ATOM 652 C CA . GLU A 1 106 ? 52.451 11.295 29.784 1.00 9.13 84 GLU A CA 1
ATOM 653 C C . GLU A 1 106 ? 53.162 10.657 28.573 1.00 7.85 84 GLU A C 1
ATOM 654 O O . GLU A 1 106 ? 53.850 9.651 28.691 1.00 7.77 84 GLU A O 1
ATOM 660 N N . PRO A 1 107 ? 53.111 11.305 27.380 1.00 9.37 85 PRO A N 1
ATOM 661 C CA . PRO A 1 107 ? 53.856 10.802 26.208 1.00 8.81 85 PRO A CA 1
ATOM 662 C C . PRO A 1 107 ? 55.364 10.818 26.461 1.00 8.30 85 PRO A C 1
ATOM 663 O O . PRO A 1 107 ? 56.091 10.111 25.717 1.00 8.78 85 PRO A O 1
ATOM 667 N N . ASP A 1 108 ? 55.858 11.643 27.401 1.00 7.84 86 ASP A N 1
ATOM 668 C CA . ASP A 1 108 ? 57.274 11.788 27.794 1.00 8.82 86 ASP A CA 1
ATOM 669 C C . ASP A 1 108 ? 57.736 10.750 28.827 1.00 8.16 86 ASP A C 1
ATOM 670 O O . ASP A 1 108 ? 58.903 10.854 29.246 1.00 9.30 86 ASP A O 1
ATOM 675 N N . CYS A 1 109 ? 56.939 9.742 29.137 1.00 7.77 87 CYS A N 1
ATOM 676 C CA . CYS A 1 109 ? 57.368 8.640 30.031 1.00 8.41 87 CYS A CA 1
ATOM 677 C C . CYS A 1 109 ? 57.033 7.275 29.364 1.00 7.51 87 CYS A C 1
ATOM 678 O O . CYS A 1 109 ? 56.238 7.204 28.401 1.00 8.80 87 CYS A O 1
ATOM 681 N N . SER A 1 110 ? 57.621 6.194 29.854 1.00 8.81 88 SER A N 1
ATOM 682 C CA . SER A 1 110 ? 57.565 4.836 29.289 1.00 8.84 88 SER A CA 1
ATOM 683 C C . SER A 1 110 ? 56.893 3.873 30.272 1.00 8.31 88 SER A C 1
ATOM 684 O O . SER A 1 110 ? 56.562 4.214 31.424 1.00 10.31 88 SER A O 1
ATOM 687 N N . GLY A 1 111 ? 56.659 2.672 29.779 1.00 9.05 89 GLY A N 1
ATOM 688 C CA . GLY A 1 111 ? 56.041 1.601 30.560 1.00 9.54 89 GLY A CA 1
ATOM 689 C C . GLY A 1 111 ? 54.704 1.202 29.927 1.00 9.49 89 GLY A C 1
ATOM 690 O O . GLY A 1 111 ? 53.826 2.075 29.731 1.00 9.22 89 GLY A O 1
ATOM 691 N N . ALA A 1 112 ? 54.579 -0.061 29.554 1.00 9.32 90 ALA A N 1
ATOM 692 C CA . ALA A 1 112 ? 53.362 -0.568 28.882 1.00 10.12 90 ALA A CA 1
ATOM 693 C C . ALA A 1 112 ? 52.133 -0.326 29.758 1.00 9.48 90 ALA A C 1
ATOM 694 O O . ALA A 1 112 ? 52.115 -0.693 30.948 1.00 10.37 90 ALA A O 1
ATOM 696 N N . ASP A 1 113 ? 51.130 0.350 29.177 1.00 9.36 91 ASP A N 1
ATOM 697 C CA . ASP A 1 113 ? 49.890 0.776 29.901 1.00 8.71 91 ASP A CA 1
ATOM 698 C C . ASP A 1 113 ? 50.139 1.668 31.140 1.00 10.73 91 ASP A C 1
ATOM 699 O O . ASP A 1 113 ? 49.212 1.805 31.954 1.00 11.19 91 ASP A O 1
ATOM 704 N N . VAL A 1 114 ? 51.325 2.245 31.250 1.00 9.89 92 VAL A N 1
ATOM 705 C CA . VAL A 1 114 ? 51.660 3.165 32.368 1.00 9.45 92 VAL A CA 1
ATOM 706 C C . VAL A 1 114 ? 51.640 4.621 31.884 1.00 9.16 92 VAL A C 1
ATOM 707 O O . VAL A 1 114 ? 50.928 5.457 32.406 1.00 9.65 92 VAL A O 1
ATOM 711 N N . SER A 1 115 ? 52.440 4.914 30.876 1.00 8.54 93 SER A N 1
ATOM 712 C CA . SER A 1 115 ? 52.577 6.244 30.225 1.00 8.27 93 SER A CA 1
ATOM 713 C C . SER A 1 115 ? 52.605 6.063 28.700 1.00 7.41 93 SER A C 1
ATOM 714 O O . SER A 1 115 ? 53.064 5.010 28.264 1.00 8.55 93 SER A O 1
ATOM 717 N N . ALA A 1 116 ? 52.116 7.061 27.953 1.00 7.31 94 ALA A N 1
ATOM 718 C CA . ALA A 1 116 ? 51.884 6.845 26.521 1.00 7.20 94 ALA A CA 1
ATOM 719 C C . ALA A 1 116 ? 53.171 6.546 25.717 1.00 7.71 94 ALA A C 1
ATOM 720 O O . ALA A 1 116 ? 53.058 5.789 24.690 1.00 8.59 94 ALA A O 1
ATOM 722 N N . ASP A 1 117 ? 54.348 7.080 26.049 1.00 7.22 95 ASP A N 1
ATOM 723 C CA . ASP A 1 117 ? 55.607 6.775 25.322 1.00 9.17 95 ASP A CA 1
ATOM 724 C C . ASP A 1 117 ? 55.487 6.949 23.784 1.00 8.45 95 ASP A C 1
ATOM 725 O O . ASP A 1 117 ? 55.745 5.977 23.029 1.00 8.34 95 ASP A O 1
ATOM 730 N N . ILE A 1 118 ? 55.155 8.186 23.377 1.00 8.84 96 ILE A N 1
ATOM 731 C CA . ILE A 1 118 ? 55.142 8.484 21.917 1.00 9.17 96 ILE A CA 1
ATOM 732 C C . ILE A 1 118 ? 55.963 9.746 21.676 1.00 8.57 96 ILE A C 1
ATOM 733 O O . ILE A 1 118 ? 55.908 10.699 22.520 1.00 9.54 96 ILE A O 1
ATOM 738 N N . ASP A 1 119 ? 56.582 9.825 20.490 1.00 7.71 97 ASP A N 1
ATOM 739 C CA . ASP A 1 119 ? 57.318 11.053 20.145 1.00 8.16 97 ASP A CA 1
ATOM 740 C C . ASP A 1 119 ? 56.370 12.175 19.686 1.00 9.23 97 ASP A C 1
ATOM 741 O O . ASP A 1 119 ? 55.179 11.945 19.442 1.00 9.69 97 ASP A O 1
ATOM 746 N N . VAL A 1 120 ? 56.931 13.369 19.544 1.00 8.49 98 VAL A N 1
ATOM 747 C CA . VAL A 1 120 ? 56.153 14.562 19.128 1.00 9.68 98 VAL A CA 1
ATOM 748 C C . VAL A 1 120 ? 55.546 14.353 17.756 1.00 8.51 98 VAL A C 1
ATOM 749 O O . VAL A 1 120 ? 54.346 14.652 17.532 1.00 8.36 98 VAL A O 1
ATOM 753 N N . ASN A 1 121 ? 56.306 13.782 16.787 1.00 8.79 99 ASN A N 1
ATOM 754 C CA . ASN A 1 121 ? 55.802 13.543 15.427 1.00 9.37 99 ASN A CA 1
ATOM 755 C C . ASN A 1 121 ? 54.547 12.653 15.489 1.00 8.95 99 ASN A C 1
ATOM 756 O O . ASN A 1 121 ? 53.537 12.938 14.798 1.00 9.92 99 ASN A O 1
ATOM 761 N N . THR A 1 122 ? 54.620 11.554 16.234 1.00 8.65 100 THR A N 1
ATOM 762 C CA . THR A 1 122 ? 53.477 10.638 16.369 1.00 8.73 100 THR A CA 1
ATOM 763 C C . THR A 1 122 ? 52.283 11.335 17.064 1.00 8.77 100 THR A C 1
ATOM 764 O O . THR A 1 122 ? 51.134 11.221 16.632 1.00 8.28 100 THR A O 1
ATOM 768 N N . GLY A 1 123 ? 52.568 12.131 18.096 1.00 8.57 101 GLY A N 1
ATOM 769 C CA . GLY A 1 123 ? 51.547 12.940 18.735 1.00 9.58 101 GLY A CA 1
ATOM 770 C C . GLY A 1 123 ? 50.800 13.902 17.830 1.00 10.34 101 GLY A C 1
ATOM 771 O O . GLY A 1 123 ? 49.591 14.041 17.923 1.00 10.86 101 GLY A O 1
ATOM 772 N N . VAL A 1 124 ? 51.565 14.600 17.001 1.00 7.95 102 VAL A N 1
ATOM 773 C CA . VAL A 1 124 ? 50.940 15.557 16.043 1.00 9.20 102 VAL A CA 1
ATOM 774 C C . VAL A 1 124 ? 49.962 14.840 15.082 1.00 9.88 102 VAL A C 1
ATOM 775 O O . VAL A 1 124 ? 48.809 15.308 14.892 1.00 10.22 102 VAL A O 1
ATOM 779 N N . SER A 1 125 ? 50.366 13.656 14.602 1.00 8.97 103 SER A N 1
ATOM 780 C CA . SER A 1 125 ? 49.518 12.916 13.644 1.00 8.82 103 SER A CA 1
ATOM 781 C C . SER A 1 125 ? 48.215 12.465 14.313 1.00 9.26 103 SER A C 1
ATOM 782 O O . SER A 1 125 ? 47.094 12.640 13.751 1.00 9.76 103 SER A O 1
ATOM 787 N N . LEU A 1 126 ? 48.307 11.968 15.554 1.00 8.97 104 LEU A N 1
ATOM 788 C CA . LEU A 1 126 ? 47.096 11.514 16.308 1.00 8.99 104 LEU A CA 1
ATOM 789 C C . LEU A 1 126 ? 46.233 12.713 16.661 1.00 9.87 104 LEU A C 1
ATOM 790 O O . LEU A 1 126 ? 44.983 12.633 16.558 1.00 10.90 104 LEU A O 1
ATOM 795 N N . TRP A 1 127 ? 46.838 13.800 17.091 1.00 9.13 105 TRP A N 1
ATOM 796 C CA . TRP A 1 127 ? 46.078 15.004 17.495 1.00 9.29 105 TRP A CA 1
ATOM 797 C C . TRP A 1 127 ? 45.295 15.509 16.277 1.00 9.18 105 TRP A C 1
ATOM 798 O O . TRP A 1 127 ? 44.048 15.722 16.368 1.00 7.96 105 TRP A O 1
ATOM 809 N N . ASN A 1 128 ? 45.957 15.710 15.128 1.00 9.30 106 ASN A N 1
ATOM 810 C CA . ASN A 1 128 ? 45.265 16.283 13.966 1.00 9.07 106 ASN A CA 1
ATOM 811 C C . ASN A 1 128 ? 44.228 15.291 13.435 1.00 9.84 106 ASN A C 1
ATOM 812 O O . ASN A 1 128 ? 43.165 15.730 12.894 1.00 8.82 106 ASN A O 1
ATOM 817 N N . SER A 1 129 ? 44.461 13.980 13.479 1.00 9.36 107 SER A N 1
ATOM 818 C CA . SER A 1 129 ? 43.512 13.005 12.849 1.00 9.17 107 SER A CA 1
ATOM 819 C C . SER A 1 129 ? 42.270 12.799 13.724 1.00 8.30 107 SER A C 1
ATOM 820 O O . SER A 1 129 ? 41.166 12.608 13.193 1.00 9.86 107 SER A O 1
ATOM 825 N N . LEU A 1 130 ? 42.446 12.726 15.078 1.00 8.17 108 LEU A N 1
ATOM 826 C CA . LEU A 1 130 ? 41.387 12.291 16.031 1.00 8.02 108 LEU A CA 1
ATOM 827 C C . LEU A 1 130 ? 40.913 13.369 17.025 1.00 8.65 108 LEU A C 1
ATOM 828 O O . LEU A 1 130 ? 39.705 13.341 17.354 1.00 9.05 108 LEU A O 1
ATOM 833 N N . ILE A 1 131 ? 41.797 14.251 17.489 1.00 9.23 109 ILE A N 1
ATOM 834 C CA . ILE A 1 131 ? 41.379 15.191 18.571 1.00 8.91 109 ILE A CA 1
ATOM 835 C C . ILE A 1 131 ? 40.911 16.519 17.992 1.00 8.61 109 ILE A C 1
ATOM 836 O O . ILE A 1 131 ? 39.785 16.961 18.312 1.00 9.35 109 ILE A O 1
ATOM 841 N N . ALA A 1 132 ? 41.662 17.116 17.049 1.00 8.15 110 ALA A N 1
ATOM 842 C CA . ALA A 1 132 ? 41.230 18.4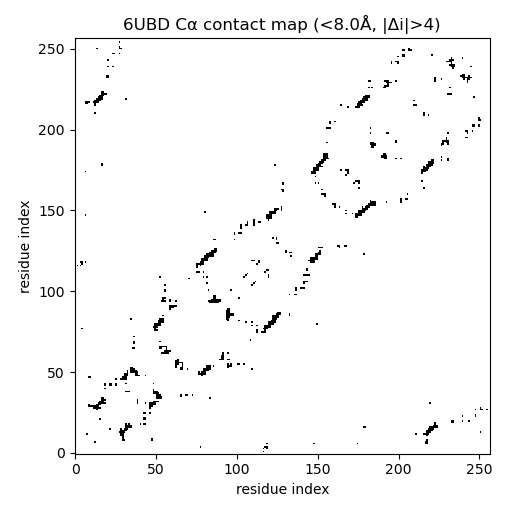06 16.477 1.00 8.84 110 ALA A CA 1
ATOM 843 C C . ALA A 1 132 ? 39.830 18.353 15.838 1.00 8.33 110 ALA A C 1
ATOM 844 O O . ALA A 1 132 ? 39.083 19.303 16.058 1.00 9.37 110 ALA A O 1
ATOM 846 N N . PRO A 1 133 ? 39.431 17.269 15.144 1.00 8.92 111 PRO A N 1
ATOM 847 C CA . PRO A 1 133 ? 38.082 17.292 14.585 1.00 9.32 111 PRO A CA 1
ATOM 848 C C . PRO A 1 133 ? 36.976 17.326 15.643 1.00 9.01 111 PRO A C 1
ATOM 849 O O . PRO A 1 133 ? 35.879 17.842 15.407 1.00 10.45 111 PRO A O 1
ATOM 853 N N . MET A 1 134 ? 37.211 16.734 16.811 1.00 9.35 112 MET A N 1
ATOM 854 C CA . MET A 1 134 ? 36.244 16.843 17.958 1.00 11.11 112 MET A CA 1
ATOM 855 C C . MET A 1 134 ? 36.134 18.303 18.382 1.00 10.67 112 MET A C 1
ATOM 856 O O . MET A 1 134 ? 35.028 18.765 18.681 1.00 9.76 112 MET A O 1
ATOM 865 N N . GLY A 1 135 ? 37.234 19.031 18.433 1.00 9.67 113 GLY A N 1
ATOM 866 C CA . GLY A 1 135 ? 37.163 20.465 18.731 1.00 10.20 113 GLY A CA 1
ATOM 867 C C . GLY A 1 135 ? 36.409 21.245 17.672 1.00 9.05 113 GLY A C 1
ATOM 868 O O . GLY A 1 135 ? 35.658 22.162 18.017 1.00 10.34 113 GLY A O 1
ATOM 869 N N . GLN A 1 136 ? 36.575 20.917 16.394 1.00 9.29 114 GLN A N 1
ATOM 870 C CA . GLN A 1 136 ? 35.811 21.563 15.293 1.00 11.58 114 GLN A CA 1
ATOM 871 C C . GLN A 1 136 ? 34.308 21.333 15.504 1.00 11.14 114 GLN A C 1
ATOM 872 O O . GLN A 1 136 ? 33.527 22.220 15.126 1.00 14.77 114 GLN A O 1
ATOM 878 N N . LYS A 1 137 ? 33.907 20.179 16.032 1.00 9.89 115 LYS A N 1
ATOM 879 C CA . LYS A 1 137 ? 32.481 19.870 16.289 1.00 10.66 115 LYS A CA 1
ATOM 880 C C . LYS A 1 137 ? 32.016 20.456 17.632 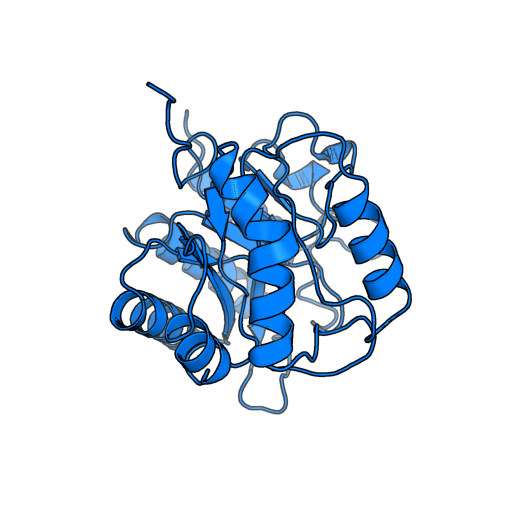1.00 9.65 115 LYS A C 1
ATOM 881 O O . LYS A 1 137 ? 30.835 20.223 17.990 1.00 10.41 115 LYS A O 1
ATOM 887 N N . GLY A 1 138 ? 32.860 21.159 18.402 1.00 9.73 116 GLY A N 1
ATOM 888 C CA . GLY A 1 138 ? 32.463 21.903 19.610 1.00 8.92 116 GLY A CA 1
ATOM 889 C C . GLY A 1 138 ? 33.083 21.464 20.930 1.00 9.34 116 GLY A C 1
ATOM 890 O O . GLY A 1 138 ? 32.832 22.122 21.961 1.00 8.79 116 GLY A O 1
ATOM 891 N N . ALA A 1 139 ? 33.843 20.363 20.955 1.00 8.76 117 ALA A N 1
ATOM 892 C CA . ALA A 1 139 ? 34.459 19.984 22.239 1.00 9.14 117 ALA A CA 1
ATOM 893 C C . ALA A 1 139 ? 35.500 21.033 22.675 1.00 8.30 117 ALA A C 1
ATOM 894 O O . ALA A 1 139 ? 36.262 21.543 21.819 1.00 9.44 117 ALA A O 1
ATOM 896 N N . ALA A 1 140 ? 35.614 21.284 23.998 1.00 8.29 118 ALA A N 1
ATOM 897 C CA . ALA A 1 140 ? 36.778 21.969 24.569 1.00 8.90 118 ALA A CA 1
ATOM 898 C C . ALA A 1 140 ? 37.946 20.968 24.649 1.00 8.61 118 ALA A C 1
ATOM 899 O O . ALA A 1 140 ? 37.742 19.818 25.087 1.00 8.55 118 ALA A O 1
ATOM 901 N N . LEU A 1 141 ? 39.130 21.417 24.172 1.00 9.22 119 LEU A N 1
ATOM 902 C CA . LEU A 1 141 ? 40.298 20.501 24.058 1.00 8.47 119 LEU A CA 1
ATOM 903 C C . LEU A 1 141 ? 41.341 20.724 25.164 1.00 7.20 119 LEU A C 1
ATOM 904 O O . LEU A 1 141 ? 41.739 21.888 25.349 1.00 7.60 119 LEU A O 1
ATOM 909 N N . GLY A 1 142 ? 41.797 19.623 25.753 1.00 7.00 120 GLY A N 1
ATOM 910 C CA . GLY A 1 142 ? 42.871 19.696 26.739 1.00 7.48 120 GLY A CA 1
ATOM 911 C C . GLY A 1 142 ? 44.171 19.220 26.116 1.00 7.74 120 GLY A C 1
ATOM 912 O O . GLY A 1 142 ? 44.222 18.176 25.456 1.00 7.52 120 GLY A O 1
ATOM 913 N N . SER A 1 143 ? 45.301 19.841 26.496 1.00 8.31 121 SER A N 1
ATOM 914 C CA . SER A 1 143 ? 46.611 19.440 26.001 1.00 7.29 121 SER A CA 1
ATOM 915 C C . SER A 1 143 ? 46.944 18.027 26.445 1.00 7.35 121 SER A C 1
ATOM 916 O O . SER A 1 143 ? 46.432 17.569 27.526 1.00 9.11 121 SER A O 1
ATOM 919 N N . PRO A 1 144 ? 47.927 17.368 25.822 1.00 8.00 122 PRO A N 1
ATOM 920 C CA . PRO A 1 144 ? 48.610 16.265 26.498 1.00 7.37 122 PRO A CA 1
ATOM 921 C C . PRO A 1 144 ? 49.238 16.728 27.844 1.00 7.37 122 PRO A C 1
ATOM 922 O O . PRO A 1 144 ? 49.610 17.877 27.988 1.00 7.99 122 PRO A O 1
ATOM 926 N N . ALA A 1 145 ? 49.299 15.732 28.762 1.00 7.86 123 ALA A N 1
ATOM 927 C CA . ALA A 1 145 ? 49.806 15.960 30.165 1.00 7.83 123 ALA A CA 1
ATOM 928 C C . ALA A 1 145 ? 51.213 15.381 30.363 1.00 7.89 123 ALA A C 1
ATOM 929 O O . ALA A 1 145 ? 51.398 14.195 30.058 1.00 7.61 123 ALA A O 1
ATOM 931 N N . MET A 1 146 ? 52.152 16.216 30.780 1.00 8.24 124 MET A N 1
ATOM 932 C CA . MET A 1 146 ? 53.562 15.781 30.842 1.00 9.73 124 MET A CA 1
ATOM 933 C C . MET A 1 146 ? 53.957 15.150 32.194 1.00 9.45 124 MET A C 1
ATOM 934 O O . MET A 1 146 ? 53.760 15.728 33.302 1.00 10.17 124 MET A O 1
ATOM 939 N N . CYS A 1 147 ? 54.638 14.027 32.147 1.00 9.24 125 CYS A N 1
ATOM 940 C CA . CYS A 1 147 ? 55.220 13.432 33.395 1.00 9.12 125 CYS A CA 1
ATOM 941 C C . CYS A 1 147 ? 56.395 14.252 33.892 1.00 8.11 125 CYS A C 1
ATOM 942 O O . CYS A 1 147 ? 56.703 14.182 35.096 1.00 8.62 125 CYS A O 1
ATOM 945 N N . ARG A 1 148 ? 57.060 15.023 33.052 1.00 7.93 126 ARG A N 1
ATOM 946 C CA . ARG A 1 148 ? 58.223 15.802 33.490 1.00 7.22 126 ARG A CA 1
ATOM 947 C C . ARG A 1 148 ? 57.780 17.088 34.225 1.00 8.37 126 ARG A C 1
ATOM 948 O O . ARG A 1 148 ? 58.683 17.820 34.703 1.00 7.85 126 ARG A O 1
ATOM 956 N N . GLN A 1 149 ? 56.490 17.367 34.323 1.00 7.66 127 GLN A N 1
ATOM 957 C CA . GLN A 1 149 ? 56.029 18.509 35.182 1.00 7.91 127 GLN A CA 1
ATOM 958 C C . GLN A 1 149 ? 56.705 19.798 34.714 1.00 7.74 127 GLN A C 1
ATOM 959 O O . GLN A 1 149 ? 56.794 20.008 33.433 1.00 8.49 127 GLN A O 1
ATOM 965 N N . LYS A 1 150 A 57.217 20.649 35.562 1.00 7.84 128 LYS A N 1
ATOM 966 C CA . LYS A 1 150 A 57.848 21.923 35.136 1.00 8.44 128 LYS A CA 1
ATOM 967 C C . LYS A 1 150 A 59.173 21.718 34.354 1.00 7.56 128 LYS A C 1
ATOM 968 O O . LYS A 1 150 A 59.614 22.735 33.749 1.00 9.38 128 LYS A O 1
ATOM 974 N N . ASP A 1 151 ? 59.717 20.504 34.326 1.00 7.97 129 ASP A N 1
ATOM 975 C CA . ASP A 1 151 ? 60.957 20.240 33.565 1.00 7.72 129 ASP A CA 1
ATOM 976 C C . ASP A 1 151 ? 60.666 19.765 32.128 1.00 7.67 129 ASP A C 1
ATOM 977 O O . ASP A 1 151 ? 61.640 19.324 31.455 1.00 7.31 129 ASP A O 1
ATOM 982 N N . GLU A 1 152 ? 59.434 19.781 31.648 1.00 7.76 130 GLU A N 1
ATOM 983 C CA . GLU A 1 152 ? 59.103 19.257 30.328 1.00 7.84 130 GLU A CA 1
ATOM 984 C C . GLU A 1 152 ? 59.839 20.003 29.189 1.00 8.58 130 GLU A C 1
ATOM 985 O O . GLU A 1 152 ? 60.002 21.204 29.228 1.00 9.77 130 GLU A O 1
ATOM 991 N N . SER A 1 153 ? 60.103 19.183 28.158 1.00 7.51 131 SER A N 1
ATOM 992 C CA . SER A 1 153 ? 60.449 19.685 26.800 1.00 7.90 131 SER A CA 1
ATOM 993 C C . SER A 1 153 ? 59.484 19.142 25.742 1.00 8.76 131 SER A C 1
ATOM 994 O O . SER A 1 153 ? 59.486 19.711 24.619 1.00 8.62 131 SER A O 1
ATOM 997 N N . TRP A 1 154 ? 58.741 18.076 25.942 1.00 8.06 132 TRP A N 1
ATOM 998 C CA . TRP A 1 154 ? 57.898 17.484 24.869 1.00 7.44 132 TRP A CA 1
ATOM 999 C C . TRP A 1 154 ? 56.794 18.471 24.452 1.00 8.29 132 TRP A C 1
ATOM 1000 O O . TRP A 1 154 ? 56.551 18.599 23.231 1.00 8.06 132 TRP A O 1
ATOM 1011 N N . LEU A 1 155 ? 56.042 19.031 25.429 1.00 8.04 133 LEU A N 1
ATOM 1012 C CA . LEU A 1 155 ? 54.899 19.887 25.088 1.00 8.80 133 LEU A CA 1
ATOM 1013 C C . LEU A 1 155 ? 55.447 21.165 24.427 1.00 8.34 133 LEU A C 1
ATOM 1014 O O . LEU A 1 155 ? 54.764 21.707 23.554 1.00 8.35 133 LEU A O 1
ATOM 1019 N N . LYS A 1 156 ? 56.606 21.613 24.792 1.00 7.82 134 LYS A N 1
ATOM 1020 C CA . LYS A 1 156 ? 57.158 22.850 24.174 1.00 9.54 134 LYS A CA 1
ATOM 1021 C C . LYS A 1 156 ? 57.398 22.641 22.677 1.00 8.64 134 LYS A C 1
ATOM 1022 O O . LYS A 1 156 ? 57.053 23.542 21.863 1.00 8.80 134 LYS A O 1
ATOM 1028 N N . GLN A 1 157 ? 57.897 21.453 22.338 1.00 9.16 135 GLN A N 1
ATOM 1029 C CA . GLN A 1 157 ? 58.148 21.089 20.932 1.00 9.11 135 GLN A CA 1
ATOM 1030 C C . GLN A 1 157 ? 56.799 20.847 20.229 1.00 8.37 135 GLN A C 1
ATOM 1031 O O . GLN A 1 157 ? 56.602 21.348 19.077 1.00 8.88 135 GLN A O 1
ATOM 1037 N N . PHE A 1 158 ? 55.857 20.138 20.861 1.00 8.54 136 PHE A N 1
ATOM 1038 C CA . PHE A 1 158 ? 54.535 19.838 20.255 1.00 9.07 136 PHE A CA 1
ATOM 1039 C C . PHE A 1 158 ? 53.842 21.157 19.927 1.00 7.82 136 PHE A C 1
ATOM 1040 O O . PHE A 1 158 ? 53.214 21.289 18.868 1.00 8.22 136 PHE A O 1
ATOM 1048 N N . ASN A 1 159 ? 53.896 22.130 20.826 1.00 8.51 137 ASN A N 1
ATOM 1049 C CA . ASN A 1 159 ? 53.208 23.442 20.690 1.00 8.82 137 ASN A CA 1
ATOM 1050 C C . ASN A 1 159 ? 53.753 24.247 19.498 1.00 8.92 137 ASN A C 1
ATOM 1051 O O . ASN A 1 159 ? 53.021 25.147 19.038 1.00 9.95 137 ASN A O 1
ATOM 1056 N N . GLN A 1 160 ? 54.955 23.947 19.023 1.00 9.33 138 GLN A N 1
ATOM 1057 C CA . GLN A 1 160 ? 55.572 24.641 17.878 1.00 9.68 138 GLN A CA 1
ATOM 1058 C C . GLN A 1 160 ? 55.219 23.944 16.564 1.00 10.35 138 GLN A C 1
ATOM 1059 O O . GLN A 1 160 ? 55.638 24.440 15.463 1.00 11.23 138 GLN A O 1
ATOM 1070 N N . GLN A 1 161 ? 54.458 22.874 16.550 1.00 10.01 139 GLN A N 1
ATOM 1071 C CA . GLN A 1 161 ? 54.126 22.130 15.323 1.00 9.71 139 GLN A CA 1
ATOM 1072 C C . GLN A 1 161 ? 52.843 22.664 14.706 1.00 9.27 139 GLN A C 1
ATOM 1073 O O . GLN A 1 161 ? 52.079 23.445 15.316 1.00 10.07 139 GLN A O 1
ATOM 1079 N N . GLN A 1 162 ? 52.528 22.212 13.501 1.00 9.28 140 GLN A N 1
ATOM 1080 C CA . GLN A 1 162 ? 51.312 22.603 12.749 1.00 9.21 140 GLN A CA 1
ATOM 1081 C C . GLN A 1 162 ? 50.147 21.737 13.253 1.00 9.48 140 GLN A C 1
ATOM 1082 O O . GLN A 1 162 ? 50.070 20.545 12.890 1.00 11.19 140 GLN A O 1
ATOM 1088 N N . LEU A 1 163 ? 49.326 22.305 14.115 1.00 10.15 141 LEU A N 1
ATOM 1089 C CA . LEU A 1 163 ? 48.139 21.642 14.667 1.00 9.24 141 LEU A CA 1
ATOM 1090 C C . LEU A 1 163 ? 46.933 22.260 13.972 1.00 10.92 141 LEU A C 1
ATOM 1091 O O . LEU A 1 163 ? 46.829 23.483 13.948 1.00 13.33 141 LEU A O 1
ATOM 1096 N N . THR A 1 164 ? 45.987 21.467 13.566 1.00 11.21 142 THR A N 1
ATOM 1097 C CA . THR A 1 164 ? 44.807 22.028 12.854 1.00 10.43 142 THR A CA 1
ATOM 1098 C C . THR A 1 164 ? 43.959 22.917 13.755 1.00 11.63 142 THR A C 1
ATOM 1099 O O . THR A 1 164 ? 43.371 23.932 13.320 1.00 12.34 142 THR A O 1
ATOM 1106 N N . LYS A 1 165 ? 43.904 22.553 15.022 1.00 11.25 143 LYS A N 1
ATOM 1107 C CA . LYS A 1 165 ? 43.351 23.349 16.162 1.00 11.17 143 LYS A CA 1
ATOM 1108 C C . LYS A 1 165 ? 44.237 23.111 17.381 1.00 8.05 143 LYS A C 1
ATOM 1109 O O . LYS A 1 165 ? 44.572 21.961 17.593 1.00 9.18 143 LYS A O 1
ATOM 1115 N N . SER A 1 166 ? 44.606 24.197 18.032 1.00 8.26 144 SER A N 1
ATOM 1116 C CA . SER A 1 166 ? 45.345 24.084 19.327 1.00 9.36 144 SER A CA 1
ATOM 1117 C C . SER A 1 166 ? 44.386 23.753 20.478 1.00 9.16 144 SER A C 1
ATOM 1118 O O . SER A 1 166 ? 43.156 23.644 20.314 1.00 9.68 144 SER A O 1
ATOM 1121 N N . TRP A 1 167 ? 44.943 23.559 21.671 1.00 8.80 145 TRP A N 1
ATOM 1122 C CA . TRP A 1 167 ? 44.143 23.262 22.880 1.00 7.65 145 TRP A CA 1
ATOM 1123 C C . TRP A 1 167 ? 43.574 24.540 23.502 1.00 7.32 145 TRP A C 1
ATOM 1124 O O . TRP A 1 167 ? 44.019 25.649 23.305 1.00 8.46 145 TRP A O 1
ATOM 1135 N N . ASP A 1 168 ? 42.490 24.343 24.273 1.00 8.26 146 ASP A N 1
ATOM 1136 C CA . ASP A 1 168 ? 41.819 25.417 25.064 1.00 7.44 146 ASP A CA 1
ATOM 1137 C C . ASP A 1 168 ? 42.323 25.476 26.536 1.00 7.02 146 ASP A C 1
ATOM 1138 O O . ASP A 1 168 ? 42.410 26.602 27.081 1.00 8.56 146 ASP A O 1
ATOM 1143 N N . PHE A 1 169 ? 42.681 24.319 27.110 1.00 8.72 147 PHE A N 1
ATOM 1144 C CA . PHE A 1 169 ? 43.159 24.262 28.505 1.00 8.75 147 PHE A CA 1
ATOM 1145 C C . PHE A 1 169 ? 44.390 23.350 28.505 1.00 7.82 147 PHE A C 1
ATOM 1146 O O . PHE A 1 169 ? 44.436 22.335 27.801 1.00 7.44 147 PHE A O 1
ATOM 1154 N N . THR A 1 170 ? 45.380 23.726 29.330 1.00 7.95 148 THR A N 1
ATOM 1155 C CA . THR A 1 170 ? 46.645 23.009 29.442 1.00 7.99 148 THR A CA 1
ATOM 1156 C C . THR A 1 170 ? 46.472 21.949 30.554 1.00 10.19 148 THR A C 1
ATOM 1157 O O . THR A 1 170 ? 46.183 22.344 31.773 1.00 9.02 148 THR A O 1
ATOM 1161 N N . SER A 1 171 ? 46.593 20.667 30.290 1.00 10.23 149 SER A N 1
ATOM 1162 C CA . SER A 1 171 ? 46.484 19.574 31.304 1.00 7.21 149 SER A CA 1
ATOM 1163 C C . SER A 1 171 ? 47.841 19.384 31.931 1.00 7.47 149 SER A C 1
ATOM 1164 O O . SER A 1 171 ? 48.858 19.212 31.215 1.00 8.13 149 SER A O 1
ATOM 1167 N N . ILE A 1 172 ? 47.897 19.373 33.284 1.00 6.92 150 ILE A N 1
ATOM 1168 C CA . ILE A 1 172 ? 49.143 19.175 34.075 1.00 8.30 150 ILE A CA 1
ATOM 1169 C C . ILE A 1 172 ? 48.971 18.093 35.138 1.00 7.79 150 ILE A C 1
ATOM 1170 O O . ILE A 1 172 ? 47.855 17.882 35.645 1.00 8.63 150 ILE A O 1
ATOM 1175 N N . HIS A 1 173 ? 50.071 17.434 35.427 1.00 7.86 151 HIS A N 1
ATOM 1176 C CA . HIS A 1 173 ? 50.153 16.441 36.521 1.00 7.60 151 HIS A CA 1
ATOM 1177 C C . HIS A 1 173 ? 51.058 17.040 37.609 1.00 7.67 151 HIS A C 1
ATOM 1178 O O . HIS A 1 173 ? 52.175 17.447 37.307 1.00 8.57 151 HIS A O 1
ATOM 1185 N N . ILE A 1 174 ? 50.580 17.087 38.872 1.00 8.09 152 ILE A N 1
ATOM 1186 C CA . ILE A 1 174 ? 51.397 17.633 40.009 1.00 7.95 152 ILE A CA 1
ATOM 1187 C C . ILE A 1 174 ? 51.690 16.519 41.037 1.00 7.75 152 ILE A C 1
ATOM 1188 O O . ILE A 1 174 ? 50.747 16.024 41.709 1.00 8.26 152 ILE A O 1
ATOM 1193 N N . PHE A 1 175 ? 52.928 16.101 41.048 1.00 8.20 153 PHE A N 1
ATOM 1194 C CA . PHE A 1 175 ? 53.454 15.065 41.974 1.00 7.87 153 PHE A CA 1
ATOM 1195 C C . PHE A 1 175 ? 54.602 15.752 42.688 1.00 8.39 153 PHE A C 1
ATOM 1196 O O . PHE A 1 175 ? 55.728 15.794 42.212 1.00 8.89 153 PHE A O 1
ATOM 1204 N N . LYS A 1 176 ? 54.315 16.311 43.893 1.00 9.02 154 LYS A N 1
ATOM 1205 C CA . LYS A 1 176 ? 55.250 17.167 44.676 1.00 8.96 154 LYS A CA 1
ATOM 1206 C C . LYS A 1 176 ? 54.969 16.955 46.174 1.00 9.34 154 LYS A C 1
ATOM 1207 O O . LYS A 1 176 ? 53.886 16.448 46.528 1.00 12.22 154 LYS A O 1
ATOM 1213 N N . SER A 1 177 ? 55.922 17.318 47.019 1.00 9.15 155 SER A N 1
ATOM 1214 C CA . SER A 1 177 ? 55.849 17.015 48.474 1.00 8.95 155 SER A CA 1
ATOM 1215 C C . SER A 1 177 ? 55.477 18.259 49.250 1.00 9.01 155 SER A C 1
ATOM 1216 O O . SER A 1 177 ? 55.304 18.104 50.480 1.00 12.54 155 SER A O 1
ATOM 1219 N N . ASP A 1 178 ? 55.381 19.452 48.671 1.00 9.30 156 ASP A N 1
ATOM 1220 C CA . ASP A 1 178 ? 55.118 20.708 49.401 1.00 9.76 156 ASP A CA 1
ATOM 1221 C C . ASP A 1 178 ? 54.439 21.697 48.451 1.00 9.96 156 ASP A C 1
ATOM 1222 O O . ASP A 1 178 ? 54.365 21.499 47.213 1.00 10.92 156 ASP A O 1
ATOM 1227 N N . MET A 1 179 ? 53.944 22.812 48.991 1.00 9.47 157 MET A N 1
ATOM 1228 C CA . MET A 1 179 ? 53.197 23.798 48.171 1.00 9.77 157 MET A CA 1
ATOM 1229 C C . MET A 1 179 ? 54.165 24.655 47.360 1.00 9.46 157 MET A C 1
ATOM 1230 O O . MET A 1 179 ? 53.735 25.165 46.308 1.00 10.26 157 MET A O 1
ATOM 1235 N N . THR A 1 180 ? 55.430 24.753 47.726 1.00 9.28 158 THR A N 1
ATOM 1236 C CA . THR A 1 180 ? 56.424 25.448 46.861 1.00 10.65 158 THR A CA 1
ATOM 1237 C C . THR A 1 180 ? 56.500 24.717 45.505 1.00 10.29 158 THR A C 1
ATOM 1238 O O . THR A 1 180 ? 56.484 25.386 44.407 1.00 11.07 158 THR A O 1
ATOM 1242 N N . GLY A 1 181 ? 56.578 23.381 45.510 1.00 9.36 159 GLY A N 1
ATOM 1243 C CA . GLY A 1 181 ? 56.623 22.597 44.260 1.00 8.79 159 GLY A CA 1
ATOM 1244 C C . GLY A 1 181 ? 55.347 22.691 43.428 1.00 8.44 159 GLY A C 1
ATOM 1245 O O . GLY A 1 181 ? 55.385 22.803 42.197 1.00 9.32 159 GLY A O 1
ATOM 1246 N N . VAL A 1 182 ? 54.191 22.670 44.116 1.00 9.05 160 VAL A N 1
ATOM 1247 C CA . VAL A 1 182 ? 52.877 22.822 43.436 1.00 8.03 160 VAL A CA 1
ATOM 1248 C C . VAL A 1 182 ? 52.856 24.177 42.723 1.00 8.30 160 VAL A C 1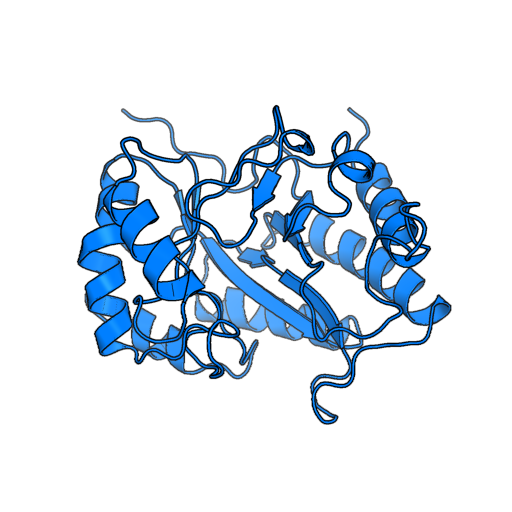
ATOM 1249 O O . VAL A 1 182 ? 52.498 24.258 41.508 1.00 9.49 160 VAL A O 1
ATOM 1253 N N . GLN A 1 183 ? 53.249 25.239 43.397 1.00 8.79 161 GLN A N 1
ATOM 1254 C CA . GLN A 1 183 ? 53.208 26.609 42.830 1.00 8.92 161 GLN A CA 1
ATOM 1255 C C . GLN A 1 183 ? 54.180 26.691 41.664 1.00 8.92 161 GLN A C 1
ATOM 1256 O O . GLN A 1 183 ? 53.901 27.395 40.675 1.00 10.11 161 GLN A O 1
ATOM 1262 N N . ALA A 1 184 ? 55.324 26.044 41.729 1.00 9.40 162 ALA A N 1
ATOM 1263 C CA . ALA A 1 184 ? 56.324 26.145 40.647 1.00 8.94 162 ALA A CA 1
ATOM 1264 C C . ALA A 1 184 ? 55.777 25.478 39.374 1.00 9.82 162 ALA A C 1
ATOM 1265 O O . ALA A 1 184 ? 56.020 25.946 38.209 1.00 9.65 162 ALA A O 1
ATOM 1267 N N . ASP A 1 185 ? 55.016 24.399 39.492 1.00 9.70 163 ASP A N 1
ATOM 1268 C CA . ASP A 1 185 ? 54.365 23.770 38.324 1.00 8.48 163 ASP A CA 1
ATOM 1269 C C . ASP A 1 185 ? 53.325 24.720 37.747 1.00 8.07 163 ASP A C 1
ATOM 1270 O O . ASP A 1 185 ? 53.269 24.912 36.476 1.00 9.04 163 ASP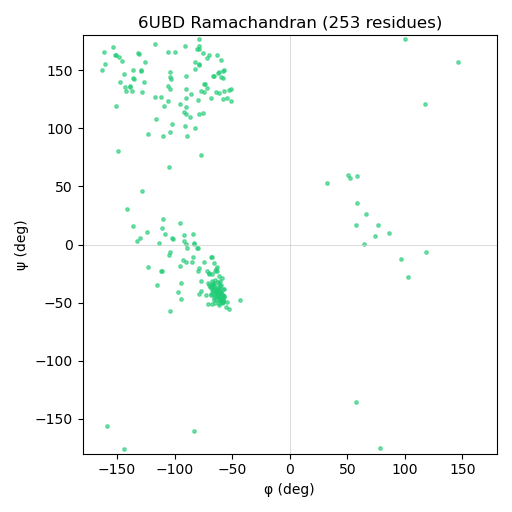 A O 1
ATOM 1275 N N . ILE A 1 186 ? 52.470 25.294 38.579 1.00 8.13 164 ILE A N 1
ATOM 1276 C CA . ILE A 1 186 ? 51.435 26.237 38.063 1.00 8.65 164 ILE A CA 1
ATOM 1277 C C . ILE A 1 186 ? 52.105 27.402 37.317 1.00 8.73 164 ILE A C 1
ATOM 1278 O O . ILE A 1 186 ? 51.668 27.776 36.191 1.00 9.22 164 ILE A O 1
ATOM 1283 N N . ASP A 1 187 ? 53.087 28.015 37.924 1.00 8.50 165 ASP A N 1
ATOM 1284 C CA . ASP A 1 187 ? 53.739 29.200 37.324 1.00 8.59 165 ASP A CA 1
ATOM 1285 C C . ASP A 1 187 ? 54.410 28.851 35.992 1.00 7.83 165 ASP A C 1
ATOM 1286 O O . ASP A 1 187 ? 54.290 29.625 35.006 1.00 8.71 165 ASP A O 1
ATOM 1291 N N . TYR A 1 188 ? 55.097 27.711 35.940 1.00 8.40 166 TYR A N 1
ATOM 1292 C CA . TYR A 1 188 ? 55.734 27.286 34.679 1.00 8.49 166 TYR A CA 1
ATOM 1293 C C . TYR A 1 188 ? 54.686 27.166 33.556 1.00 7.88 166 TYR A C 1
ATOM 1294 O O . TYR A 1 188 ? 54.894 27.704 32.446 1.00 8.19 166 TYR A O 1
ATOM 1303 N N . TYR A 1 189 ? 53.564 26.480 33.812 1.00 8.39 167 TYR A N 1
ATOM 1304 C CA . TYR A 1 189 ? 52.611 26.180 32.736 1.00 8.12 167 TYR A CA 1
ATOM 1305 C C . TYR A 1 189 ? 51.784 27.425 32.396 1.00 8.26 167 TYR A C 1
ATOM 1306 O O . TYR A 1 189 ? 51.470 27.598 31.185 1.00 7.73 167 TYR A O 1
ATOM 1315 N N . TRP A 1 190 ? 51.469 28.335 33.308 1.00 7.79 168 TRP A N 1
ATOM 1316 C CA . TRP A 1 190 ? 50.838 29.634 32.953 1.00 8.16 168 TRP A CA 1
ATOM 1317 C C . TRP A 1 190 ? 51.827 30.506 32.163 1.00 8.00 168 TRP A C 1
ATOM 1318 O O . TRP A 1 190 ? 51.489 31.047 31.106 1.00 9.29 168 TRP A O 1
ATOM 1329 N N . ASN A 1 191 ? 53.012 30.677 32.671 1.00 7.75 169 ASN A N 1
ATOM 1330 C CA . ASN A 1 191 ? 53.972 31.582 32.011 1.00 9.25 169 ASN A CA 1
ATOM 1331 C C . ASN A 1 191 ? 54.325 31.111 30.589 1.00 9.04 169 ASN A C 1
ATOM 1332 O O . ASN A 1 191 ? 54.436 31.953 29.651 1.00 10.53 169 ASN A O 1
ATOM 1337 N N . THR A 1 192 ? 54.470 29.781 30.426 1.00 8.74 170 THR A N 1
ATOM 1338 C CA . THR A 1 192 ? 54.923 29.198 29.139 1.00 8.71 170 THR A CA 1
ATOM 1339 C C . THR A 1 192 ? 53.773 29.142 28.089 1.00 8.41 170 THR A C 1
ATOM 1340 O O . THR A 1 192 ? 53.997 29.476 26.918 1.00 10.06 170 THR A O 1
ATOM 1344 N N . TYR A 1 193 ? 52.546 28.745 28.504 1.00 7.89 171 TYR A N 1
ATOM 1345 C CA . TYR A 1 193 ? 51.443 28.477 27.540 1.00 8.68 171 TYR A CA 1
ATOM 1346 C C . TYR A 1 193 ? 50.319 29.500 27.607 1.00 8.77 171 TYR A C 1
ATOM 1347 O O . TYR A 1 193 ? 49.515 29.567 26.668 1.00 9.21 171 TYR A O 1
ATOM 1356 N N . GLN A 1 194 ? 50.165 30.213 28.733 1.00 8.90 172 GLN A N 1
ATOM 1357 C CA . GLN A 1 194 ? 49.262 31.399 28.721 1.00 9.32 172 GLN A CA 1
ATOM 1358 C C . GLN A 1 194 ? 47.782 31.006 28.511 1.00 9.04 172 GLN A C 1
ATOM 1359 O O . GLN A 1 194 ? 47.009 31.832 28.007 1.00 8.93 172 GLN A O 1
ATOM 1365 N N . LYS A 1 195 ? 47.418 29.776 28.910 1.00 9.11 173 LYS A N 1
ATOM 1366 C CA . LYS A 1 195 ? 46.056 29.254 28.852 1.00 8.34 173 LYS A CA 1
ATOM 1367 C C . LYS A 1 195 ? 45.647 28.755 30.242 1.00 6.83 173 LYS A C 1
ATOM 1368 O O . LYS A 1 195 ? 46.479 28.334 31.046 1.00 8.00 173 LYS A O 1
ATOM 1374 N N . PRO A 1 196 ? 44.319 28.688 30.495 1.00 7.35 174 PRO A N 1
ATOM 1375 C CA . PRO A 1 196 ? 43.879 28.113 31.776 1.00 7.56 174 PRO A CA 1
ATOM 1376 C C . PRO A 1 196 ? 44.383 26.676 31.987 1.00 7.77 174 PRO A C 1
ATOM 1377 O O . PRO A 1 196 ? 44.565 25.904 30.990 1.00 8.13 174 PRO A O 1
ATOM 1381 N N . LEU A 1 197 ? 44.601 26.304 33.247 1.00 7.46 175 LEU A N 1
ATOM 1382 C CA . LEU A 1 197 ? 45.143 25.007 33.628 1.00 7.58 175 LEU A CA 1
ATOM 1383 C C . LEU A 1 197 ? 44.070 24.064 34.160 1.00 7.56 175 LEU A C 1
ATOM 1384 O O . LEU A 1 197 ? 43.205 24.497 35.001 1.00 9.11 175 LEU A O 1
ATOM 1389 N N . TRP A 1 198 ? 44.162 22.785 33.836 1.00 7.06 176 TRP A N 1
ATOM 1390 C CA . TRP A 1 198 ? 43.495 21.687 34.574 1.00 7.76 176 TRP A CA 1
ATOM 1391 C C . TRP A 1 198 ? 44.557 20.795 35.154 1.00 7.81 176 TRP A C 1
ATOM 1392 O O . TRP A 1 198 ? 45.487 20.331 34.438 1.00 9.27 176 TRP A O 1
ATOM 1403 N N . VAL A 1 199 ? 44.472 20.551 36.492 1.00 7.64 177 VAL A N 1
ATOM 1404 C CA . VAL A 1 199 ? 45.369 19.585 37.166 1.00 9.80 177 VAL A CA 1
ATOM 1405 C C . VAL A 1 199 ? 44.700 18.223 37.096 1.00 7.97 177 VAL A C 1
ATOM 1406 O O . VAL A 1 199 ? 43.810 17.912 37.893 1.00 8.08 177 VAL A O 1
ATOM 1410 N N . THR A 1 200 ? 45.035 17.439 36.079 1.00 7.58 178 THR A N 1
ATOM 1411 C CA . THR A 1 200 ? 44.245 16.244 35.727 1.00 7.94 178 THR A CA 1
ATOM 1412 C C . THR A 1 200 ? 44.647 15.001 36.550 1.00 8.25 178 THR A C 1
ATOM 1413 O O . THR A 1 200 ? 43.896 13.996 36.538 1.00 8.84 178 THR A O 1
ATOM 1417 N N . GLU A 1 201 ? 45.803 15.076 37.200 1.00 7.80 179 GLU A N 1
ATOM 1418 C CA . GLU A 1 201 ? 46.169 14.128 38.294 1.00 7.93 179 GLU A CA 1
ATOM 1419 C C . GLU A 1 201 ? 47.022 14.913 39.282 1.00 8.23 179 GLU A C 1
ATOM 1420 O O . GLU A 1 201 ? 47.871 15.680 38.882 1.00 8.83 179 GLU A O 1
ATOM 1426 N N . PHE A 1 202 ? 46.827 14.688 40.604 1.00 7.46 180 PHE A N 1
ATOM 1427 C CA . PHE A 1 202 ? 47.772 15.161 41.671 1.00 8.69 180 PHE A CA 1
ATOM 1428 C C . PHE A 1 202 ? 47.855 14.126 42.791 1.00 8.57 180 PHE A C 1
ATOM 1429 O O . PHE A 1 202 ? 46.914 13.360 43.048 1.00 10.20 180 PHE A O 1
ATOM 1437 N N . ALA A 1 203 ? 49.060 14.073 43.358 1.00 8.19 181 ALA A N 1
ATOM 1438 C CA . ALA A 1 203 ? 49.303 13.243 44.571 1.00 8.34 181 ALA A CA 1
ATOM 1439 C C . ALA A 1 203 ? 50.568 13.746 45.235 1.00 8.57 181 ALA A C 1
ATOM 1440 O O . ALA A 1 203 ? 51.485 14.350 44.637 1.00 8.74 181 ALA A O 1
ATOM 1442 N N . CYS A 1 204 ? 50.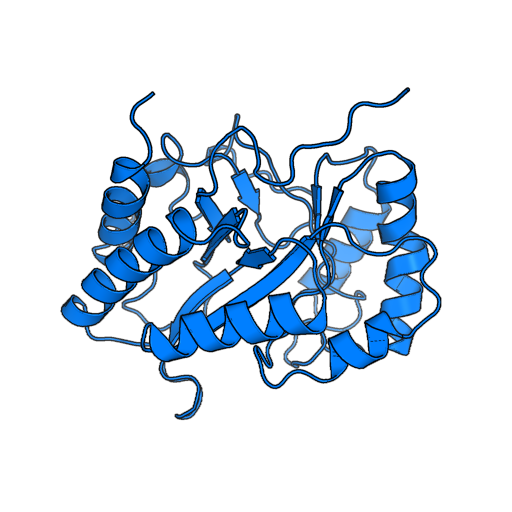673 13.502 46.561 1.00 9.29 182 CYS A N 1
ATOM 1443 C CA . CYS A 1 204 ? 51.844 13.882 47.403 1.00 9.60 182 CYS A CA 1
ATOM 1444 C C . CYS A 1 204 ? 52.958 12.845 47.172 1.00 8.82 182 CYS A C 1
ATOM 1445 O O . CYS A 1 204 ? 52.802 11.656 47.521 1.00 9.15 182 CYS A O 1
ATOM 1448 N N . VAL A 1 205 ? 54.043 13.293 46.551 1.00 8.65 183 VAL A N 1
ATOM 1449 C CA . VAL A 1 205 ? 55.207 12.446 46.159 1.00 8.86 183 VAL A CA 1
ATOM 1450 C C . VAL A 1 205 ? 56.475 13.272 46.347 1.00 8.32 183 VAL A C 1
ATOM 1451 O O . VAL A 1 205 ? 56.546 14.450 45.993 1.00 8.31 183 VAL A O 1
ATOM 1455 N N . PHE A 1 206 ? 57.470 12.612 46.940 1.00 9.14 184 PHE A N 1
ATOM 1456 C CA . PHE A 1 206 ? 58.893 13.078 46.955 1.00 9.83 184 PHE A CA 1
ATOM 1457 C C . PHE A 1 206 ? 59.470 12.769 45.569 1.00 9.95 184 PHE A C 1
ATOM 1458 O O . PHE A 1 206 ? 60.152 11.726 45.355 1.00 10.21 184 PHE A O 1
ATOM 1466 N N . ASP A 1 207 ? 59.115 13.586 44.591 1.00 10.84 185 ASP A N 1
ATOM 1467 C CA . ASP A 1 207 ? 59.350 13.259 43.183 1.00 11.71 185 ASP A CA 1
ATOM 1468 C C . ASP A 1 207 ? 60.840 13.181 42.867 1.00 12.60 185 ASP A C 1
ATOM 1469 O O . ASP A 1 207 ? 61.224 12.305 42.064 1.00 16.93 185 ASP A O 1
ATOM 1474 N N . GLN A 1 208 ? 61.676 14.034 43.483 1.00 12.68 186 GLN A N 1
ATOM 1475 C CA . GLN A 1 208 ? 63.136 14.064 43.228 1.00 14.88 186 GLN A CA 1
ATOM 1476 C C . GLN A 1 208 ? 63.870 12.879 43.870 1.00 15.56 186 GLN A C 1
ATOM 1477 O O . GLN A 1 208 ? 65.030 12.687 43.483 1.00 20.08 186 GLN A O 1
ATOM 1483 N N . ASN A 1 209 ? 63.252 12.147 44.809 1.00 12.16 187 ASN A N 1
ATOM 1484 C CA . ASN A 1 209 ? 63.891 10.997 45.517 1.00 13.49 187 ASN A CA 1
ATOM 1485 C C . ASN A 1 209 ? 63.349 9.646 45.004 1.00 14.37 187 ASN A C 1
ATOM 1486 O O . ASN A 1 209 ? 62.609 8.927 45.759 1.00 15.06 187 ASN A O 1
ATOM 1491 N N . ASN A 1 210 ? 63.658 9.346 43.752 1.00 16.35 188 ASN A N 1
ATOM 1492 C CA . ASN A 1 210 ? 63.228 8.064 43.109 1.00 15.28 188 ASN A CA 1
ATOM 1493 C C . ASN A 1 210 ? 61.685 7.949 43.129 1.00 12.78 188 ASN A C 1
ATOM 1494 O O . ASN A 1 210 ? 61.131 6.818 43.326 1.00 15.92 188 ASN A O 1
ATOM 1499 N N . PHE A 1 211 ? 60.996 9.063 42.975 1.00 11.14 189 PHE A N 1
ATOM 1500 C CA . PHE A 1 211 ? 59.503 9.074 42.915 1.00 10.45 189 PHE A CA 1
ATOM 1501 C C . PHE A 1 211 ? 58.953 8.330 44.135 1.00 10.65 189 PHE A C 1
ATOM 1502 O O . PHE A 1 211 ? 58.156 7.356 43.946 1.00 12.36 189 PHE A O 1
ATOM 1510 N N . THR A 1 212 ? 59.302 8.756 45.356 1.00 10.53 190 THR A N 1
ATOM 1511 C CA . THR A 1 212 ? 58.856 8.051 46.586 1.00 11.39 190 THR A CA 1
ATOM 1512 C C . THR A 1 212 ? 57.555 8.709 47.039 1.00 10.65 190 THR A C 1
ATOM 1513 O O . THR A 1 212 ? 57.556 9.860 47.486 1.00 10.41 190 THR A O 1
ATOM 1517 N N . PRO A 1 213 ? 56.410 7.976 47.002 1.00 10.60 191 PRO A N 1
ATOM 1518 C CA . PRO A 1 213 ? 55.157 8.530 47.482 1.00 9.66 191 PRO A CA 1
ATOM 1519 C C . PRO A 1 213 ? 55.237 8.927 48.957 1.00 9.95 191 PRO A C 1
ATOM 1520 O O . PRO A 1 213 ? 55.895 8.249 49.736 1.00 10.46 191 PRO A O 1
ATOM 1524 N N . CYS A 1 214 ? 54.565 10.009 49.335 1.00 11.11 192 CYS A N 1
ATOM 1525 C CA . CYS A 1 214 ? 54.398 10.358 50.788 1.00 10.70 192 CYS A CA 1
ATOM 1526 C C . CYS A 1 214 ? 53.706 9.194 51.510 1.00 9.97 192 CYS A C 1
ATOM 1527 O O . CYS A 1 214 ? 52.802 8.565 50.923 1.00 9.49 192 CYS A O 1
ATOM 1530 N N . THR A 1 215 ? 54.109 8.940 52.755 1.00 10.18 193 THR A N 1
ATOM 1531 C CA . THR A 1 215 ? 53.531 7.843 53.578 1.00 10.40 193 THR A CA 1
ATOM 1532 C C . THR A 1 215 ? 53.161 8.292 55.008 1.00 10.90 193 THR A C 1
ATOM 1533 O O . THR A 1 215 ? 52.632 7.464 55.762 1.00 12.47 193 THR A O 1
ATOM 1537 N N . ASP A 1 216 ? 53.321 9.566 55.328 1.00 9.24 194 ASP A N 1
ATOM 1538 C CA A ASP A 1 216 ? 52.952 10.103 56.644 0.60 9.30 194 ASP A CA 1
ATOM 1539 C CA B ASP A 1 216 ? 52.982 10.159 56.641 0.40 9.10 194 ASP A CA 1
ATOM 1540 C C . ASP A 1 216 ? 51.533 10.662 56.573 1.00 8.36 194 ASP A C 1
ATOM 1541 O O . ASP A 1 216 ? 51.309 11.666 55.897 1.00 9.37 194 ASP A O 1
ATOM 1550 N N . GLN A 1 217 ? 50.595 9.998 57.280 1.00 8.57 195 GLN A N 1
ATOM 1551 C CA . GLN A 1 217 ? 49.188 10.398 57.183 1.00 8.61 195 GLN A CA 1
ATOM 1552 C C . GLN A 1 217 ? 48.976 11.857 57.589 1.00 9.24 195 GLN A C 1
ATOM 1553 O O . GLN A 1 217 ? 48.159 12.576 56.955 1.00 9.50 195 GLN A O 1
ATOM 1559 N N . ASN A 1 218 ? 49.623 12.277 58.691 1.00 10.77 196 ASN A N 1
ATOM 1560 C CA . ASN A 1 218 ? 49.436 13.683 59.112 1.00 10.62 196 ASN A CA 1
ATOM 1561 C C . ASN A 1 218 ? 49.862 14.672 58.025 1.00 10.04 196 ASN A C 1
ATOM 1562 O O . ASN A 1 218 ? 49.168 15.650 57.804 1.00 9.59 196 ASN A O 1
ATOM 1567 N N . GLN A 1 219 ? 51.070 14.453 57.516 1.00 10.36 197 GLN A N 1
ATOM 1568 C CA . GLN A 1 219 ? 51.582 15.331 56.411 1.00 10.81 197 GLN A CA 1
ATOM 1569 C C . GLN A 1 219 ? 50.631 15.304 55.189 1.00 10.15 197 GLN A C 1
ATOM 1570 O O . GLN A 1 219 ? 50.394 16.400 54.604 1.00 8.97 197 GLN A O 1
ATOM 1576 N N . ILE A 1 220 ? 50.173 14.097 54.824 1.00 10.86 198 ILE A N 1
ATOM 1577 C CA . ILE A 1 220 ? 49.286 13.956 53.624 1.00 12.99 198 ILE A CA 1
ATOM 1578 C C . ILE A 1 220 ? 48.000 14.736 53.849 1.00 10.30 198 ILE A C 1
ATOM 1579 O O . ILE A 1 220 ? 47.495 15.475 52.980 1.00 8.86 198 ILE A O 1
ATOM 1584 N N . ASN A 1 221 ? 47.413 14.601 55.075 1.00 10.49 199 ASN A N 1
ATOM 1585 C CA . ASN A 1 221 ? 46.142 15.316 55.361 1.00 10.13 199 ASN A CA 1
ATOM 1586 C C . ASN A 1 221 ? 46.327 16.843 55.231 1.00 8.93 199 ASN A C 1
ATOM 1587 O O . ASN A 1 221 ? 45.448 17.534 54.682 1.00 8.81 199 ASN A O 1
ATOM 1592 N N . GLN A 1 222 ? 47.438 17.393 55.728 1.00 10.21 200 GLN A N 1
ATOM 1593 C CA . GLN A 1 222 ? 47.708 18.829 55.626 1.00 9.94 200 GLN A CA 1
ATOM 1594 C C . GLN A 1 222 ? 47.965 19.216 54.142 1.00 9.91 200 GLN A C 1
ATOM 1595 O O . GLN A 1 222 ? 47.531 20.307 53.743 1.00 9.98 200 GLN A O 1
ATOM 1601 N N . TRP A 1 223 ? 48.747 18.393 53.459 1.00 9.59 201 TRP A N 1
ATOM 1602 C CA . TRP A 1 223 ? 49.035 18.649 51.994 1.00 9.82 201 TRP A CA 1
ATOM 1603 C C . TRP A 1 223 ? 47.740 18.730 51.147 1.00 9.90 201 TRP A C 1
ATOM 1604 O O . TRP A 1 223 ? 47.575 19.664 50.316 1.00 8.16 201 TRP A O 1
ATOM 1615 N N . ILE A 1 224 ? 46.819 17.805 51.396 1.00 10.30 202 ILE A N 1
ATOM 1616 C CA . ILE A 1 224 ? 45.507 17.802 50.710 1.00 9.83 202 ILE A CA 1
ATOM 1617 C C . ILE A 1 224 ? 44.746 19.098 51.027 1.00 9.99 202 ILE A C 1
ATOM 1618 O O . ILE A 1 224 ? 44.151 19.739 50.127 1.00 9.11 202 ILE A O 1
ATOM 1623 N N . SER A 1 225 ? 44.673 19.411 52.339 1.00 10.31 203 SER A N 1
ATOM 1624 C CA . SER A 1 225 ? 43.922 20.623 52.729 1.00 9.70 203 SER A CA 1
ATOM 1625 C C . SER A 1 225 ? 44.511 21.861 52.042 1.00 9.01 203 SER A C 1
ATOM 1626 O O . SER A 1 225 ? 43.821 22.740 51.521 1.00 9.39 203 SER A O 1
ATOM 1629 N N . ASP A 1 226 ? 45.831 21.972 52.148 1.00 8.86 204 ASP A N 1
ATOM 1630 C CA . ASP A 1 226 ? 46.563 23.138 51.590 1.00 8.23 204 ASP A CA 1
ATOM 1631 C C . ASP A 1 226 ? 46.417 23.221 50.051 1.00 8.09 204 ASP A C 1
ATOM 1632 O O . ASP A 1 226 ? 46.206 24.342 49.538 1.00 8.49 204 ASP A O 1
ATOM 1637 N N . ILE A 1 227 ? 46.527 22.075 49.360 1.00 8.56 205 ILE A N 1
ATOM 1638 C CA . ILE A 1 227 ? 46.490 22.118 47.878 1.00 7.92 205 ILE A CA 1
ATOM 1639 C C . ILE A 1 227 ? 45.104 22.478 47.364 1.00 8.83 205 ILE A C 1
ATOM 1640 O O . ILE A 1 227 ? 44.975 23.250 46.352 1.00 9.97 205 ILE A O 1
ATOM 1645 N N . VAL A 1 228 ? 44.023 22.037 47.984 1.00 8.76 206 VAL A N 1
ATOM 1646 C CA . VAL A 1 228 ? 42.661 22.404 47.568 1.00 8.79 206 VAL A CA 1
ATOM 1647 C C . VAL A 1 228 ? 42.493 23.911 47.785 1.00 9.82 206 VAL A C 1
ATOM 1648 O O . VAL A 1 228 ? 41.959 24.621 46.913 1.00 8.28 206 VAL A O 1
ATOM 1652 N N . ASP A 1 229 ? 42.952 24.407 48.945 1.00 9.99 207 ASP A N 1
ATOM 1653 C CA . ASP A 1 229 ? 42.804 25.857 49.163 1.00 10.54 207 ASP A CA 1
ATOM 1654 C C . ASP A 1 229 ? 43.575 26.632 48.076 1.00 8.20 207 ASP A C 1
ATOM 1655 O O . ASP A 1 229 ? 43.099 27.687 47.621 1.00 9.52 207 ASP A O 1
ATOM 1660 N N . LEU A 1 230 ? 44.796 26.200 47.811 1.00 7.58 208 LEU A N 1
ATOM 1661 C CA . LEU A 1 230 ? 45.660 26.899 46.812 1.00 9.01 208 LEU A CA 1
ATOM 1662 C C . LEU A 1 230 ? 44.963 26.882 45.432 1.00 8.19 208 LEU A C 1
ATOM 1663 O O . LEU A 1 230 ? 44.856 27.942 44.789 1.00 8.25 208 LEU A O 1
ATOM 1668 N N . PHE A 1 231 ? 44.501 25.704 45.024 1.00 9.05 209 PHE A N 1
ATOM 1669 C CA . PHE A 1 231 ? 43.830 25.589 43.684 1.00 9.04 209 PHE A CA 1
ATOM 1670 C C . PHE A 1 231 ? 42.583 26.478 43.648 1.00 8.46 209 PHE A C 1
ATOM 1671 O O . PHE A 1 231 ? 42.339 27.148 42.632 1.00 8.27 209 PHE A O 1
ATOM 1679 N N . GLU A 1 232 ? 41.716 26.445 44.682 1.00 10.02 210 GLU A N 1
ATOM 1680 C CA . GLU A 1 232 ? 40.443 27.237 44.662 1.00 10.52 210 GLU A CA 1
ATOM 1681 C C . GLU A 1 232 ? 40.738 28.754 44.559 1.00 9.34 210 GLU A C 1
ATOM 1682 O O . GLU A 1 232 ? 40.030 29.469 43.828 1.00 9.18 210 GLU A O 1
ATOM 1688 N N . ALA A 1 233 ? 41.801 29.235 45.206 1.00 10.20 211 ALA A N 1
ATOM 1689 C CA . ALA A 1 233 ? 42.159 30.665 45.183 1.00 10.57 211 ALA A CA 1
ATOM 1690 C C . ALA A 1 233 ? 42.896 31.059 43.881 1.00 9.78 211 ALA A C 1
ATOM 1691 O O . ALA A 1 233 ? 42.855 32.237 43.580 1.00 11.46 211 ALA A O 1
ATOM 1693 N N . ASN A 1 234 ? 43.523 30.123 43.184 1.00 8.37 212 ASN A N 1
ATOM 1694 C CA . ASN A 1 234 ? 44.386 30.489 42.044 1.00 9.44 212 ASN A CA 1
ATOM 1695 C C . ASN A 1 234 ? 43.505 30.770 40.790 1.00 8.34 212 ASN A C 1
ATOM 1696 O O . ASN A 1 234 ? 42.745 29.864 40.321 1.00 8.85 212 ASN A O 1
ATO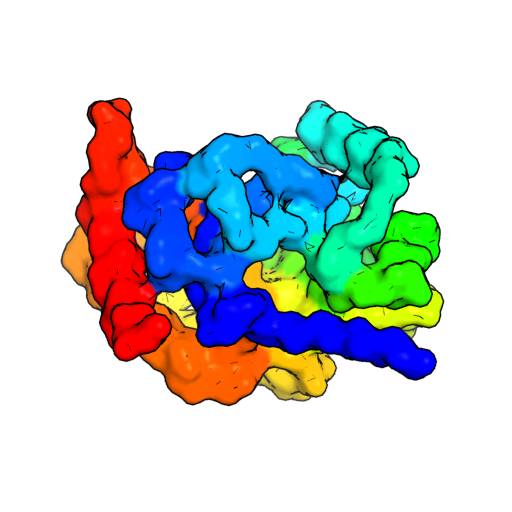M 1701 N N . GLU A 1 235 ? 43.643 31.952 40.188 1.00 8.89 213 GLU A N 1
ATOM 1702 C CA . GLU A 1 235 ? 42.760 32.358 39.065 1.00 10.07 213 GLU A CA 1
ATOM 1703 C C . GLU A 1 235 ? 43.000 31.493 37.808 1.00 11.03 213 GLU A C 1
ATOM 1704 O O . GLU A 1 235 ? 42.090 31.453 37.002 1.00 10.91 213 GLU A O 1
ATOM 1710 N N . HIS A 1 236 ? 44.189 30.928 37.663 1.00 10.12 214 HIS A N 1
ATOM 1711 C CA . HIS A 1 236 ? 44.565 30.174 36.443 1.00 9.75 214 HIS A CA 1
ATOM 1712 C C . HIS A 1 236 ? 44.219 28.697 36.532 1.00 9.67 214 HIS A C 1
ATOM 1713 O O . HIS A 1 236 ? 44.164 28.047 35.471 1.00 12.91 214 HIS A O 1
ATOM 1720 N N . VAL A 1 237 ? 43.928 28.140 37.699 1.00 8.79 215 VAL A N 1
ATOM 1721 C CA . VAL A 1 237 ? 43.525 26.736 37.853 1.00 9.50 215 VAL A CA 1
ATOM 1722 C C . VAL A 1 237 ? 42.010 26.661 37.738 1.00 9.06 215 VAL A C 1
ATOM 1723 O O . VAL A 1 237 ? 41.307 27.145 38.621 1.00 8.77 215 VAL A O 1
ATOM 1727 N N . LEU A 1 238 ? 41.494 26.036 36.676 1.00 7.71 216 LEU A N 1
ATOM 1728 C CA . LEU A 1 238 ? 40.017 25.984 36.455 1.00 8.42 216 LEU A CA 1
ATOM 1729 C C . LEU A 1 238 ? 39.435 24.596 36.792 1.00 8.80 216 LEU A C 1
ATOM 1730 O O . LEU A 1 238 ? 38.200 24.503 36.827 1.00 8.95 216 LEU A O 1
ATOM 1735 N N . ALA A 1 239 ? 40.255 23.577 37.052 1.00 8.38 217 ALA A N 1
ATOM 1736 C CA . ALA A 1 239 ? 39.786 22.219 37.422 1.00 8.67 217 ALA A CA 1
ATOM 1737 C C . ALA A 1 239 ? 40.946 21.478 38.036 1.00 8.39 217 ALA A C 1
ATOM 1738 O O . ALA A 1 239 ? 42.120 21.720 37.676 1.00 9.09 217 ALA A O 1
ATOM 1740 N N . TYR A 1 240 ? 40.638 20.550 38.961 1.00 9.48 218 TYR A N 1
ATOM 1741 C CA . TYR A 1 240 ? 41.660 19.677 39.567 1.00 9.57 218 TYR A CA 1
ATOM 1742 C C . TYR A 1 240 ? 41.061 18.297 39.853 1.00 12.01 218 TYR A C 1
ATOM 1743 O O . TYR A 1 240 ? 39.838 18.201 40.081 1.00 9.10 218 TYR A O 1
ATOM 1752 N N . ALA A 1 241 ? 41.877 17.278 39.969 1.00 9.99 219 ALA A N 1
ATOM 1753 C CA . ALA A 1 241 ? 41.396 15.899 40.141 1.00 8.85 219 ALA A CA 1
ATOM 1754 C C . ALA A 1 241 ? 42.402 15.035 40.929 1.00 8.27 219 ALA A C 1
ATOM 1755 O O . ALA A 1 241 ? 43.544 14.818 40.528 1.00 9.19 219 ALA A O 1
ATOM 1757 N N . TYR A 1 242 ? 41.944 14.518 42.096 1.00 7.95 220 TYR A N 1
ATOM 1758 C CA . TYR A 1 242 ? 42.691 13.549 42.955 1.00 7.56 220 TYR A CA 1
ATOM 1759 C C . TYR A 1 242 ? 42.799 12.194 42.217 1.00 7.57 220 TYR A C 1
ATOM 1760 O O . TYR A 1 242 ? 41.738 11.694 41.859 1.00 8.45 220 TYR A O 1
ATOM 1769 N N . THR A 1 243 ? 44.003 11.651 42.043 1.00 7.34 221 THR A N 1
ATOM 1770 C CA . THR A 1 243 ? 44.187 10.361 41.342 1.00 6.80 221 THR A CA 1
ATOM 1771 C C . THR A 1 243 ? 44.140 9.170 42.298 1.00 7.51 221 THR A C 1
ATOM 1772 O O . THR A 1 243 ? 44.719 9.224 43.414 1.00 8.91 221 THR A O 1
ATOM 1776 N N . ASP A 1 244 ? 43.607 8.057 41.855 1.00 8.16 222 ASP A N 1
ATOM 1777 C CA . ASP A 1 244 ? 43.676 6.770 42.550 1.00 8.69 222 ASP A CA 1
ATOM 1778 C C . ASP A 1 244 ? 44.568 5.769 41.789 1.00 8.83 222 ASP A C 1
ATOM 1779 O O . ASP A 1 244 ? 44.476 4.554 42.032 1.00 8.89 222 ASP A O 1
ATOM 1784 N N . GLY A 1 245 ? 45.381 6.224 40.813 1.00 8.69 223 GLY A N 1
ATOM 1785 C CA . GLY A 1 245 ? 46.247 5.311 40.059 1.00 9.25 223 GLY A CA 1
ATOM 1786 C C . GLY A 1 245 ? 47.224 4.558 40.944 1.00 11.98 223 GLY A C 1
ATOM 1787 O O . GLY A 1 245 ? 47.568 4.957 42.064 1.00 10.92 223 GLY A O 1
ATOM 1788 N N . LEU A 1 246 ? 47.720 3.437 40.449 1.00 14.77 224 LEU A N 1
ATOM 1789 C CA . LEU A 1 246 ? 48.617 2.582 41.224 1.00 17.01 224 LEU A CA 1
ATOM 1790 C C . LEU A 1 246 ? 50.032 3.164 41.174 1.00 12.60 224 LEU A C 1
ATOM 1791 O O . LEU A 1 246 ? 50.340 4.163 40.464 1.00 15.06 224 LEU A O 1
ATOM 1796 N N . GLY A 1 247 ? 50.887 2.633 42.028 1.00 13.01 225 GLY A N 1
ATOM 1797 C CA . GLY A 1 247 ? 52.260 3.112 42.151 1.00 13.81 225 GLY A CA 1
ATOM 1798 C C . GLY A 1 247 ? 52.415 4.268 43.105 1.00 11.98 225 GLY A C 1
ATOM 1799 O O . GLY A 1 247 ? 53.482 4.908 43.083 1.00 15.74 225 GLY A O 1
ATOM 1800 N N . LEU A 1 248 ? 51.380 4.602 43.871 1.00 10.03 226 LEU A N 1
ATOM 1801 C CA . LEU A 1 248 ? 51.435 5.776 44.805 1.00 9.36 226 LEU A CA 1
ATOM 1802 C C . LEU A 1 248 ? 51.449 5.326 46.277 1.00 8.92 226 LEU A C 1
ATOM 1803 O O . LEU A 1 248 ? 51.150 6.125 47.197 1.00 9.82 226 LEU A O 1
ATOM 1808 N N . GLY A 1 249 ? 51.852 4.078 46.549 1.00 10.01 227 GLY A N 1
ATOM 1809 C CA . GLY A 1 249 ? 51.985 3.588 47.926 1.00 10.12 227 GLY A CA 1
ATOM 1810 C C . GLY A 1 249 ? 50.646 3.211 48.565 1.00 9.66 227 GLY A C 1
ATOM 1811 O O . GLY A 1 249 ? 49.608 3.177 47.851 1.00 10.96 227 GLY A O 1
ATOM 1812 N N . SER A 1 250 ? 50.701 2.851 49.841 1.00 10.31 228 SER A N 1
ATOM 1813 C CA . SER A 1 250 ? 49.527 2.294 50.541 1.00 10.53 228 SER A CA 1
ATOM 1814 C C . SER A 1 250 ? 48.699 3.376 51.266 1.00 9.27 228 SER A C 1
ATOM 1815 O O . SER A 1 250 ? 47.563 3.074 51.679 1.00 10.67 228 SER A O 1
ATOM 1818 N N . VAL A 1 251 ? 49.244 4.594 51.425 1.00 8.57 229 VAL A N 1
ATOM 1819 C CA . VAL A 1 251 ? 48.598 5.648 52.248 1.00 9.22 229 VAL A CA 1
ATOM 1820 C C . VAL A 1 251 ? 47.774 6.627 51.367 1.00 8.92 229 VAL A C 1
ATOM 1821 O O . VAL A 1 251 ? 46.626 6.965 51.779 1.00 9.22 229 VAL A O 1
ATOM 1825 N N . TRP A 1 252 ? 48.281 7.005 50.202 1.00 8.26 230 TRP A N 1
ATOM 1826 C CA . TRP A 1 252 ? 47.545 7.898 49.274 1.00 9.33 230 TRP A CA 1
ATOM 1827 C C . TRP A 1 252 ? 46.211 7.317 48.798 1.00 8.82 230 TRP A C 1
ATOM 1828 O O . TRP A 1 252 ? 45.255 8.102 48.597 1.00 8.46 230 TRP A O 1
ATOM 1839 N N . PRO A 1 253 ? 46.060 5.998 48.566 1.00 8.22 231 PRO A N 1
ATOM 1840 C CA . PRO A 1 253 ? 44.785 5.518 47.989 1.00 8.78 231 PRO A CA 1
ATOM 1841 C C . PRO A 1 253 ? 43.571 6.027 48.764 1.00 8.58 231 PRO A C 1
ATOM 1842 O O . PRO A 1 253 ? 43.565 5.957 50.004 1.00 8.56 231 PRO A O 1
ATOM 1846 N N . PRO A 1 254 ? 42.515 6.548 48.071 1.00 8.36 232 PRO A N 1
ATOM 1847 C CA . PRO A 1 254 ? 41.401 7.178 48.806 1.00 8.00 232 PRO A CA 1
ATOM 1848 C C . PRO A 1 254 ? 40.395 6.162 49.380 1.00 7.47 232 PRO A C 1
ATOM 1849 O O . PRO A 1 254 ? 39.468 6.660 50.066 1.00 8.56 232 PRO A O 1
ATOM 1853 N N . VAL A 1 255 ? 40.555 4.860 49.135 1.00 7.99 233 VAL A N 1
ATOM 1854 C CA . VAL A 1 255 ? 39.643 3.797 49.652 1.00 9.45 233 VAL A CA 1
ATOM 1855 C C . VAL A 1 255 ? 40.510 2.735 50.349 1.00 9.71 233 VAL A C 1
ATOM 1856 O O . VAL A 1 255 ? 41.554 2.344 49.833 1.00 9.61 233 VAL A O 1
ATOM 1860 N N . ASN A 1 256 ? 40.084 2.367 51.572 1.00 8.49 234 ASN A N 1
ATOM 1861 C CA . ASN A 1 256 ? 40.726 1.291 52.379 1.00 9.90 234 ASN A CA 1
ATOM 1862 C C . ASN A 1 256 ? 40.483 -0.112 51.769 1.00 10.81 234 ASN A C 1
ATOM 1863 O O . ASN A 1 256 ? 39.573 -0.276 50.959 1.00 10.46 234 ASN A O 1
ATOM 1868 N N . SER A 1 257 ? 41.275 -1.115 52.191 1.00 13.14 235 SER A N 1
ATOM 1869 C CA . SER A 1 257 ? 41.102 -2.503 51.685 1.00 14.60 235 SER A CA 1
ATOM 1870 C C . SER A 1 257 ? 39.679 -3.020 51.987 1.00 14.17 235 SER A C 1
ATOM 1871 O O . SER A 1 257 ? 39.176 -3.845 51.132 1.00 17.72 235 SER A O 1
ATOM 1876 N N . ASP A 1 258 ? 39.024 -2.556 53.056 1.00 13.07 236 ASP A N 1
ATOM 1877 C CA . ASP A 1 258 ? 37.657 -3.058 53.405 1.00 12.05 236 ASP A CA 1
ATOM 1878 C C . A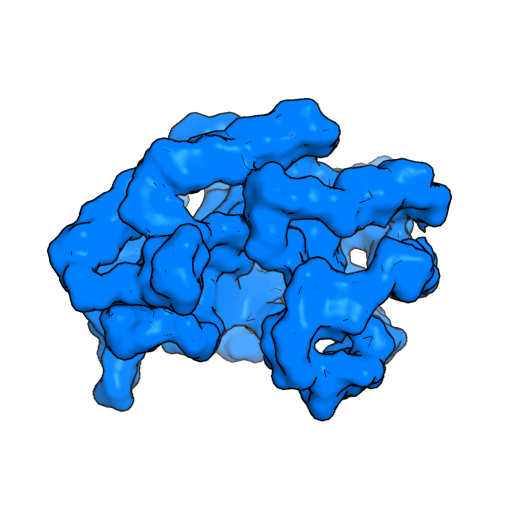SP A 1 258 ? 36.542 -2.332 52.618 1.00 9.31 236 ASP A C 1
ATOM 1879 O O . ASP A 1 258 ? 35.363 -2.634 52.848 1.00 11.45 236 ASP A O 1
ATOM 1884 N N . GLY A 1 259 ? 36.873 -1.400 51.724 1.00 9.77 237 GLY A N 1
ATOM 1885 C CA . GLY A 1 259 ? 35.889 -0.677 50.881 1.00 10.24 237 GLY A CA 1
ATOM 1886 C C . GLY A 1 259 ? 35.479 0.696 51.424 1.00 8.66 237 GLY A C 1
ATOM 1887 O O . GLY A 1 259 ? 34.838 1.480 50.721 1.00 9.22 237 GLY A O 1
ATOM 1888 N N . SER A 1 260 ? 35.828 0.987 52.658 1.00 9.03 238 SER A N 1
ATOM 1889 C CA . SER A 1 260 ? 35.453 2.241 53.340 1.00 8.48 238 SER A CA 1
ATOM 1890 C C . SER A 1 260 ? 36.375 3.392 52.882 1.00 8.16 238 SER A C 1
ATOM 1891 O O . SER A 1 260 ? 37.534 3.137 52.425 1.00 8.87 238 SER A O 1
ATOM 1894 N N . LEU A 1 261 ? 35.904 4.629 52.967 1.00 8.94 239 LEU A N 1
ATOM 1895 C CA . LEU A 1 261 ? 36.716 5.815 52.583 1.00 9.38 239 LEU A CA 1
ATOM 1896 C C . LEU A 1 261 ? 37.946 5.876 53.493 1.00 9.55 239 LEU A C 1
ATOM 1897 O O . LEU A 1 261 ? 37.839 5.841 54.752 1.00 11.09 239 LEU A O 1
ATOM 1902 N N . SER A 1 262 ? 39.165 6.022 52.951 1.00 9.09 240 SER A N 1
ATOM 1903 C CA . SER A 1 262 ? 40.430 6.057 53.737 1.00 8.33 240 SER A CA 1
ATOM 1904 C C . SER A 1 262 ? 40.589 7.437 54.353 1.00 9.60 240 SER A C 1
ATOM 1905 O O . SER A 1 262 ? 39.868 8.387 54.070 1.00 9.84 240 SER A O 1
ATOM 1908 N N . GLN A 1 263 ? 41.555 7.540 55.290 1.00 9.46 241 GLN A N 1
ATOM 1909 C CA . GLN A 1 26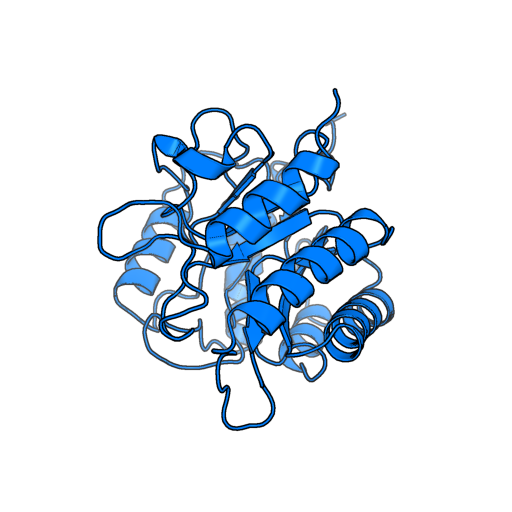3 ? 41.860 8.859 55.889 1.00 8.68 241 GLN A CA 1
ATOM 1910 C C . GLN A 1 263 ? 42.256 9.886 54.828 1.00 7.27 241 GLN A C 1
ATOM 1911 O O . GLN A 1 263 ? 41.873 11.053 54.893 1.00 8.59 241 GLN A O 1
ATOM 1917 N N . SER A 1 264 ? 43.010 9.456 53.800 1.00 8.69 242 SER A N 1
ATOM 1918 C CA . SER A 1 264 ? 43.383 10.336 52.662 1.00 8.65 242 SER A CA 1
ATOM 1919 C C . SER A 1 264 ? 42.147 10.739 51.820 1.00 11.44 242 SER A C 1
ATOM 1920 O O . SER A 1 264 ? 41.949 11.930 51.534 1.00 12.00 242 SER A O 1
ATOM 1923 N N . GLY A 1 265 ? 41.261 9.761 51.605 1.00 9.69 243 GLY A N 1
ATOM 1924 C CA . GLY A 1 265 ? 40.005 10.051 50.914 1.00 8.39 243 GLY A CA 1
ATOM 1925 C C . GLY A 1 265 ? 39.104 11.027 51.662 1.00 8.83 243 GLY A C 1
ATOM 1926 O O . GLY A 1 265 ? 38.393 11.913 51.113 1.00 9.35 243 GLY A O 1
ATOM 1927 N N . GLN A 1 266 ? 39.062 10.864 53.002 1.00 9.37 244 GLN A N 1
ATOM 1928 C CA . GLN A 1 266 ? 38.293 11.770 53.895 1.00 11.02 244 GLN A CA 1
ATOM 1929 C C . GLN A 1 266 ? 38.925 13.170 53.875 1.00 14.73 244 GLN A C 1
ATOM 1930 O O . GLN A 1 266 ? 38.205 14.153 53.936 1.00 12.02 244 GLN A O 1
ATOM 1941 N N . ALA A 1 267 ? 40.255 13.287 53.832 1.00 12.81 245 ALA A N 1
ATOM 1942 C CA . ALA A 1 267 ? 40.858 14.641 53.799 1.00 11.60 245 ALA A CA 1
ATOM 1943 C C . ALA A 1 267 ? 40.386 15.382 52.516 1.00 11.61 245 ALA A C 1
ATOM 1944 O O . ALA A 1 267 ? 40.068 16.524 52.538 1.00 11.78 245 ALA A O 1
ATOM 1946 N N . TYR A 1 268 ? 40.357 14.689 51.370 1.00 9.37 246 TYR A N 1
ATOM 1947 C CA . TYR A 1 268 ? 39.849 15.310 50.115 1.00 9.85 246 TYR A CA 1
ATOM 1948 C C . TYR A 1 268 ? 38.387 15.675 50.262 1.00 10.14 246 TYR A C 1
ATOM 1949 O O . TYR A 1 268 ? 38.009 16.828 49.931 1.00 10.18 246 TYR A O 1
ATOM 1958 N N . LEU A 1 269 ? 37.565 14.742 50.775 1.00 8.42 247 LEU A N 1
ATOM 1959 C CA . LEU A 1 269 ? 36.109 15.026 50.952 1.00 8.90 247 LEU A CA 1
ATOM 1960 C C . LEU A 1 269 ? 35.923 16.294 51.777 1.00 8.65 247 LEU A C 1
ATOM 1961 O O . LEU A 1 269 ? 35.110 17.203 51.431 1.00 9.37 247 LEU A O 1
ATOM 1966 N N . ASN A 1 270 ? 36.614 16.382 52.907 1.00 9.87 248 ASN A N 1
ATOM 1967 C CA . ASN A 1 270 ? 36.420 17.528 53.820 1.00 10.15 248 ASN A CA 1
ATOM 1968 C C . ASN A 1 270 ? 36.895 18.845 53.211 1.00 10.66 248 ASN A C 1
ATOM 1969 O O . ASN A 1 270 ? 36.312 19.845 53.399 1.00 14.46 248 ASN A O 1
ATOM 1974 N N . ALA A 1 271 ? 37.934 18.811 52.390 1.00 11.14 249 ALA A N 1
ATOM 1975 C CA . ALA A 1 271 ? 38.507 20.019 51.703 1.00 9.59 249 ALA A CA 1
ATOM 1976 C C . ALA A 1 271 ? 37.532 20.496 50.628 1.00 7.98 249 ALA A C 1
ATOM 1977 O O . ALA A 1 271 ? 37.166 21.688 50.629 1.00 10.31 249 ALA A O 1
ATOM 1979 N N . ILE A 1 272 ? 37.079 19.603 49.751 1.00 9.31 250 ILE A N 1
ATOM 1980 C CA . ILE A 1 272 ? 36.175 20.045 48.643 1.00 9.14 250 ILE A CA 1
ATOM 1981 C C . ILE A 1 272 ? 34.795 20.441 49.125 1.00 9.79 250 ILE A C 1
ATOM 1982 O O . ILE A 1 272 ? 34.153 21.346 48.568 1.00 11.37 250 ILE A O 1
ATOM 1987 N N . SER A 1 273 ? 34.370 19.911 50.273 1.00 10.27 251 SER A N 1
ATOM 1988 C CA . SER A 1 273 ? 33.045 20.298 50.842 1.00 9.99 251 SER A CA 1
ATOM 1989 C C . SER A 1 273 ? 33.086 21.743 51.361 1.00 10.55 251 SER A C 1
ATOM 1990 O O . SER A 1 273 ? 32.005 22.387 51.374 1.00 11.46 251 SER A O 1
ATOM 1997 N N . LYS A 1 274 ? 34.241 22.269 51.731 1.00 10.55 252 LYS A N 1
ATOM 1998 C CA . LYS A 1 274 ? 34.370 23.671 52.207 1.00 11.46 252 LYS A CA 1
ATOM 1999 C C . LYS A 1 274 ? 33.946 24.634 51.095 1.00 11.37 252 LYS A C 1
ATOM 2000 O O . LYS A 1 274 ? 33.657 25.807 51.408 1.00 13.84 252 LYS A O 1
ATOM 2006 N N . TYR A 1 275 ? 34.067 24.248 49.811 1.00 12.01 253 TYR A N 1
ATOM 2007 C CA . TYR A 1 275 ? 33.799 25.143 48.668 1.00 11.34 253 TYR A CA 1
ATOM 2008 C C . TYR A 1 275 ? 32.436 24.881 48.062 1.00 12.58 253 TYR A C 1
ATOM 2009 O O . TYR A 1 275 ? 32.100 25.504 47.062 1.00 20.09 253 TYR A O 1
ATOM 2018 N N . HIS A 1 276 ? 31.663 23.995 48.659 1.00 12.55 254 HIS A N 1
ATOM 2019 C CA . HIS A 1 276 ? 30.301 23.646 48.221 1.00 11.44 254 HIS A CA 1
ATOM 2020 C C . HIS A 1 276 ? 29.320 24.217 49.283 1.00 12.42 254 HIS A C 1
ATOM 2021 O O . HIS A 1 276 ? 29.053 23.598 50.330 1.00 11.85 254 HIS A O 1
ATOM 2028 N N . SER A 1 277 ? 28.826 25.441 49.042 1.00 13.56 255 SER A N 1
ATOM 2029 C CA A SER A 1 277 ? 27.914 26.190 49.948 0.60 14.58 255 SER A CA 1
ATOM 2030 C CA B SER A 1 277 ? 27.916 26.182 49.960 0.40 14.29 255 SER A CA 1
ATOM 2031 C C . SER A 1 277 ? 26.695 26.753 49.223 1.00 15.54 255 SER A C 1
ATOM 2032 O O . SER A 1 277 ? 25.954 27.577 49.822 1.00 15.54 255 SER A O 1
ATOM 2037 N N . ARG A 1 278 ? 26.446 26.302 48.013 1.00 16.56 256 ARG A N 1
ATOM 2038 C CA . ARG A 1 278 ? 25.211 26.641 47.267 1.00 16.81 256 ARG A CA 1
ATOM 2039 C C . ARG A 1 278 ? 24.918 25.500 46.302 1.00 18.14 256 ARG A C 1
ATOM 2040 O O . ARG A 1 278 ? 23.809 25.537 45.780 1.00 19.17 256 ARG A O 1
#

Radius of gyration: 17.17 Å; Cα contacts (8 Å, |Δi|>4): 531; chains: 1; bounding box: 39×36×46 Å

InterPro domains:
  IPR017853 Glycoside hydrolase superfamily [SSF51445] (31-221)
  IPR024655 Asl1-like, glycosyl hydrolase catalytic domain [PF11790] (21-246)
  IPR053183 Alkali-sensitive linkage protein [PTHR34154] (25-251)

Nearest PDB structures (foldseek):
  6ubd-assembly1_A  TM=1.004E+00  e=9.390E-55  Trichoderma gamsii
  6ubc-assembly1_A  TM=9.525E-01  e=7.253E-31  Cryptococcus neoformans
  6uar-assembly1_A  TM=7.702E-01  e=1.599E-13  Amycolatopsis mediterranei
  6ub7-assembly1_A  TM=8.125E-01  e=5.722E-13  Cryptococcus neoformans
  6uas-assembly1_A  TM=7.800E-01  e=8.101E-13  Amycolatopsis mediterranei

Organism: NCBI:txid398673

B-factor: mean 13.92, std 8.96, range [6.72, 77.04]